Protein AF-A0A2R5L373-F1 (afdb_monomer)

Secondary structure (DSSP, 8-state):
-EEEE--SS-S-B--TT-EEEEEEEEEETTS-EEEESGGGT--EEEETTTTSS-HHHHHHTTTPBTT-EEEEEE-GGGTTGGG-BTTTB-TT--EEEEEEEEE---TTTT-----------------TTSTTSTT--S-S-SSS-------------------------------

Sequence (175 aa):
VDVLKRSPNCTKSSSTGDTLSVHYTGSLTNGTIFDSSLPRGQTFKFRLGVGEVIPGWDQGLLGMCGGERRRLVVPPGLAYGDQGAGGVIPPGATLVFDVELVEIPSANQQRAPQQLPLQQIETQQSQPQQLQQLFQPQSQQIQQQQPQQQFQRQPQQQFQQLQLHPQQQQPQQQF

Organism: NCBI:txid1518452

InterPro domains:
  IPR001179 FKBP-type peptidyl-prolyl cis-trans isomerase domain [PF00254] (11-102)
  IPR001179 FKBP-type peptidyl-prolyl cis-trans isomerase domain [PS50059] (17-105)
  IPR044609 Peptidyl-prolyl cis-trans isomerase FKBP2/11 [PTHR45779] (2-107)
  IPR046357 Peptidyl-prolyl cis-trans isomerase domain superfamily [G3DSA:3.10.50.40] (2-130)

Mean predicted aligned error: 16.98 Å

Foldseek 3Di:
DFWPDADPDFPDFDDAFFKFWKWKWKDFPVRHTPDTCVVVVGTDIDGALPPPAFQQCNPVRGGGGAFIKDKTFAWQVRHVAQPADDVRGHGRTTMIMIMHTHDGDDPVRVDDDDDDDPPDDDDPDDPVPPVVVVPDDPPPPPDDDDDDDDDDDDDDDDDDDDDDDDDDDDDDDDD

Nearest PDB structures (foldseek):
  2pbc-assembly4_D  TM=9.937E-01  e=2.479E-12  Homo sapiens
  4ggq-assembly1_C  TM=9.831E-01  e=2.923E-12  Saccharomyces cerevisiae S288C
  6vsi-assembly1_A-2  TM=9.649E-01  e=8.308E-12  Candidozyma auris
  7u0s-assembly1_A  TM=9.631E-01  e=2.002E-11  Aspergillus fumigatus Af293
  7u0t-assembly1_B  TM=9.490E-01  e=3.108E-11  Homo sapiens

Structure (mmCIF, N/CA/C/O backbone):
data_AF-A0A2R5L373-F1
#
_entry.id   AF-A0A2R5L373-F1
#
loop_
_atom_site.group_PDB
_atom_site.id
_atom_site.type_symbol
_atom_site.label_atom_id
_atom_site.label_alt_id
_atom_site.label_comp_id
_atom_site.label_asym_id
_atom_site.label_entity_id
_atom_site.label_seq_id
_atom_site.pdbx_PDB_ins_code
_atom_site.Cartn_x
_atom_site.Cartn_y
_atom_site.Cartn_z
_atom_site.occupancy
_atom_site.B_iso_or_equiv
_atom_site.auth_seq_id
_atom_site.auth_comp_id
_atom_site.auth_asym_id
_atom_site.auth_atom_id
_atom_site.pdbx_PDB_model_num
ATOM 1 N N . VAL A 1 1 ? -11.780 -1.787 -6.776 1.00 88.31 1 VAL A N 1
ATOM 2 C CA . VAL A 1 1 ? -10.396 -1.306 -6.982 1.00 88.31 1 V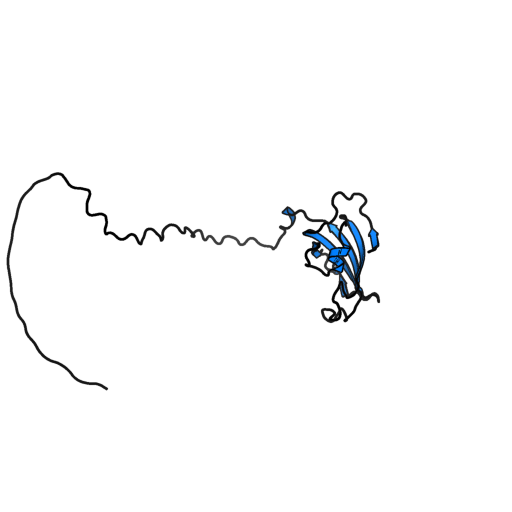AL A CA 1
ATOM 3 C C . VAL A 1 1 ? -10.472 -0.231 -8.029 1.00 88.31 1 VAL A C 1
ATOM 5 O O . VAL A 1 1 ? -10.917 -0.533 -9.130 1.00 88.31 1 VAL A O 1
ATOM 8 N N . ASP A 1 2 ? -10.060 0.982 -7.687 1.00 93.56 2 ASP A N 1
ATOM 9 C CA . ASP A 1 2 ? -10.187 2.126 -8.586 1.00 93.56 2 ASP A CA 1
ATOM 10 C C . ASP A 1 2 ? -8.803 2.539 -9.078 1.00 93.56 2 ASP A C 1
ATOM 12 O O . ASP A 1 2 ? -7.866 2.670 -8.289 1.00 93.56 2 ASP A O 1
ATOM 16 N N . VAL A 1 3 ? -8.650 2.738 -10.386 1.00 94.38 3 VAL A N 1
ATOM 17 C CA . VAL A 1 3 ? -7.391 3.210 -10.978 1.00 94.38 3 VAL A CA 1
ATOM 18 C C . VAL A 1 3 ? -7.416 4.734 -11.016 1.00 94.38 3 VAL A C 1
ATOM 20 O O . VAL A 1 3 ? -8.186 5.320 -11.771 1.00 94.38 3 VAL A O 1
ATOM 23 N N . LEU A 1 4 ? -6.572 5.372 -10.204 1.00 92.81 4 LEU A N 1
ATOM 24 C CA . LEU A 1 4 ? -6.501 6.831 -10.070 1.00 92.81 4 LEU A CA 1
ATOM 25 C C . LEU A 1 4 ? -5.585 7.471 -11.120 1.00 92.81 4 LEU A C 1
ATOM 27 O O . LEU A 1 4 ? -5.836 8.582 -11.575 1.00 92.81 4 LEU A O 1
ATOM 31 N N . LYS A 1 5 ? -4.509 6.778 -11.498 1.00 94.56 5 LYS A N 1
ATOM 32 C CA . LYS A 1 5 ? -3.551 7.223 -12.517 1.00 94.56 5 LYS A CA 1
ATOM 33 C C . LYS A 1 5 ? -3.050 6.004 -13.263 1.00 94.56 5 LYS A C 1
ATOM 35 O O . LYS A 1 5 ? -2.538 5.094 -12.625 1.00 94.56 5 LYS A O 1
ATOM 40 N N . ARG A 1 6 ? -3.166 6.000 -14.591 1.00 92.12 6 ARG A N 1
ATOM 41 C CA . ARG A 1 6 ? -2.590 4.960 -15.456 1.00 92.12 6 ARG A CA 1
ATOM 42 C C . ARG A 1 6 ? -1.180 5.341 -15.892 1.00 92.12 6 ARG A C 1
ATOM 44 O O . ARG A 1 6 ? -0.878 6.523 -16.044 1.00 92.12 6 ARG A O 1
ATOM 51 N N . SER A 1 7 ? -0.348 4.335 -16.143 1.00 89.25 7 SER A N 1
ATOM 52 C CA . SER A 1 7 ? 0.926 4.524 -16.834 1.00 89.25 7 SER A CA 1
ATOM 53 C C . SER A 1 7 ? 0.696 4.438 -18.348 1.00 89.25 7 SER A C 1
ATOM 55 O O . SER A 1 7 ? 0.164 3.423 -18.803 1.00 89.25 7 SER A O 1
ATOM 57 N N . PRO A 1 8 ? 1.039 5.471 -19.140 1.00 84.12 8 PRO A N 1
ATOM 58 C CA . PRO A 1 8 ? 0.786 5.471 -20.582 1.00 84.12 8 PRO A CA 1
ATOM 59 C C . PRO A 1 8 ? 1.636 4.436 -21.335 1.00 84.12 8 PRO A C 1
ATOM 61 O O . PRO A 1 8 ? 1.215 3.952 -22.378 1.00 84.12 8 PRO A O 1
ATOM 64 N N . ASN A 1 9 ? 2.801 4.066 -20.792 1.00 85.44 9 ASN A N 1
ATOM 65 C CA . ASN A 1 9 ? 3.748 3.139 -21.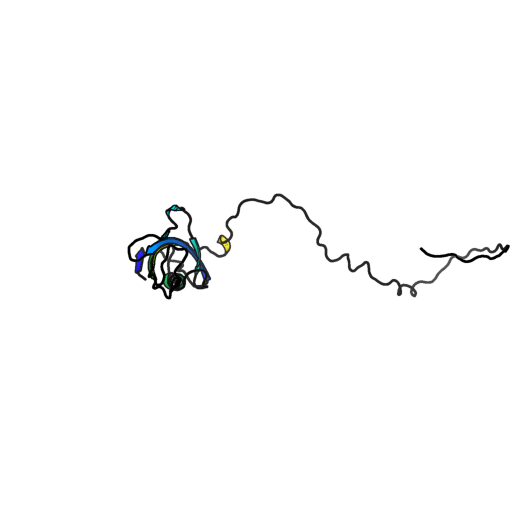412 1.00 85.44 9 ASN A CA 1
ATOM 66 C C . ASN A 1 9 ? 3.985 1.936 -20.495 1.00 85.44 9 ASN A C 1
ATOM 68 O O . ASN A 1 9 ? 5.006 1.842 -19.814 1.00 85.44 9 ASN A O 1
ATOM 72 N N . CYS A 1 10 ? 3.019 1.021 -20.457 1.00 89.50 10 CYS A N 1
ATOM 73 C CA . CYS A 1 10 ? 3.136 -0.198 -19.670 1.00 89.50 10 CYS A CA 1
ATOM 74 C C . CYS A 1 10 ? 3.791 -1.321 -20.477 1.00 89.50 10 CYS A C 1
ATOM 76 O O . CYS A 1 10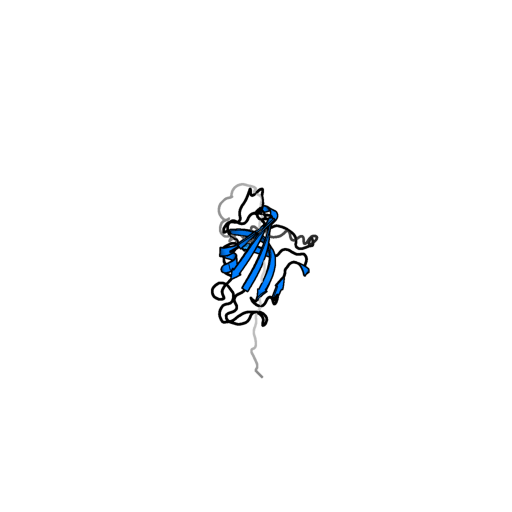 ? 3.155 -1.931 -21.332 1.00 89.50 10 CYS A O 1
ATOM 78 N N . THR A 1 11 ? 5.061 -1.601 -20.196 1.00 86.62 11 THR A N 1
ATOM 79 C CA . THR A 1 11 ? 5.804 -2.717 -20.808 1.00 86.62 11 THR A CA 1
ATOM 80 C C . THR A 1 11 ? 5.828 -3.965 -19.928 1.00 86.62 11 THR A C 1
ATOM 82 O O . THR A 1 11 ? 5.910 -5.077 -20.442 1.00 86.62 11 THR A O 1
ATOM 85 N N . LYS A 1 12 ? 5.724 -3.792 -18.606 1.00 92.12 12 LYS A N 1
ATOM 86 C CA . LYS A 1 12 ? 5.582 -4.865 -17.619 1.00 92.12 12 LYS A CA 1
ATOM 87 C C . LYS A 1 12 ? 4.469 -4.503 -16.641 1.00 92.12 12 LYS A C 1
ATOM 89 O O . LYS A 1 12 ? 4.470 -3.407 -16.079 1.00 92.12 12 LYS A O 1
ATOM 94 N N . SER A 1 13 ? 3.562 -5.446 -16.419 1.00 95.56 13 SER A N 1
ATOM 95 C CA . SER A 1 13 ? 2.545 -5.379 -15.373 1.00 95.56 13 SER A CA 1
ATOM 96 C C . SER A 1 13 ? 2.894 -6.324 -14.225 1.00 95.56 13 SER A C 1
ATOM 98 O O . SER A 1 13 ? 3.499 -7.370 -14.455 1.00 95.56 13 SER A O 1
ATOM 100 N N . SER A 1 14 ? 2.489 -5.980 -13.006 1.00 97.00 14 SER A N 1
ATOM 101 C CA . SER A 1 14 ? 2.696 -6.813 -11.823 1.00 97.00 14 SER A CA 1
ATOM 102 C C . SER A 1 14 ? 1.968 -8.151 -11.934 1.00 97.00 14 SER A C 1
ATOM 104 O O . SER A 1 14 ? 0.812 -8.230 -12.359 1.00 97.00 14 SER A O 1
ATOM 106 N N . SER A 1 15 ? 2.652 -9.206 -11.513 1.00 97.38 15 SER A N 1
ATOM 107 C CA . SER A 1 15 ? 2.161 -10.579 -11.500 1.00 97.38 15 SER A CA 1
ATOM 108 C C . SER A 1 15 ? 2.531 -11.275 -10.189 1.00 97.38 15 SER A C 1
ATOM 110 O O . SER A 1 15 ? 3.392 -10.807 -9.443 1.00 97.38 15 SER A O 1
ATOM 112 N N . THR A 1 16 ? 1.855 -12.379 -9.869 1.00 96.75 16 THR A N 1
ATOM 113 C CA . THR A 1 16 ? 2.159 -13.170 -8.669 1.00 96.75 16 THR A CA 1
ATOM 114 C C . THR A 1 16 ? 3.635 -13.572 -8.640 1.00 96.75 16 THR A C 1
ATOM 116 O O . THR A 1 16 ? 4.171 -14.076 -9.624 1.00 96.75 16 THR A O 1
ATOM 119 N N . GLY A 1 17 ? 4.287 -13.359 -7.499 1.00 95.44 17 GLY A N 1
ATOM 120 C CA . GLY A 1 17 ? 5.711 -13.613 -7.286 1.00 95.44 17 GLY A CA 1
ATOM 121 C C . GLY A 1 17 ? 6.622 -12.423 -7.599 1.00 95.44 17 GLY A C 1
ATOM 122 O O . GLY A 1 17 ? 7.762 -12.413 -7.130 1.00 95.44 17 GLY A O 1
ATOM 123 N N . ASP A 1 18 ? 6.144 -11.398 -8.317 1.00 96.00 18 ASP A N 1
ATOM 124 C CA . ASP A 1 18 ? 6.915 -10.168 -8.506 1.00 96.00 18 ASP A CA 1
ATOM 125 C C . ASP A 1 18 ? 7.142 -9.463 -7.163 1.00 96.00 18 ASP A C 1
ATOM 127 O O . ASP A 1 18 ? 6.258 -9.389 -6.307 1.00 96.00 18 ASP A O 1
ATOM 131 N N . THR A 1 19 ? 8.324 -8.872 -6.996 1.00 96.31 19 THR A N 1
ATOM 132 C CA . THR A 1 19 ? 8.534 -7.866 -5.953 1.00 96.31 19 THR A CA 1
ATOM 133 C C . THR A 1 19 ? 7.998 -6.534 -6.445 1.00 96.31 19 THR A C 1
ATOM 135 O O . THR A 1 19 ? 8.373 -6.085 -7.526 1.00 96.31 19 THR A O 1
ATOM 138 N N . LEU A 1 20 ? 7.161 -5.880 -5.647 1.00 96.94 20 LEU A N 1
ATOM 139 C CA . LEU A 1 20 ? 6.704 -4.521 -5.912 1.00 96.94 20 LEU A CA 1
ATOM 140 C C . LEU A 1 20 ? 7.416 -3.542 -4.990 1.00 96.94 20 LEU A C 1
ATOM 142 O O . LEU A 1 20 ? 7.637 -3.846 -3.823 1.00 96.94 20 LEU A O 1
ATOM 146 N N . SER A 1 21 ? 7.754 -2.367 -5.516 1.00 97.06 21 SER A N 1
ATOM 147 C CA . SER A 1 21 ? 8.219 -1.213 -4.745 1.00 97.06 21 SER A CA 1
ATOM 148 C C . SER A 1 21 ? 7.144 -0.135 -4.829 1.00 97.06 21 SER A C 1
ATOM 150 O O . SER A 1 21 ? 6.872 0.371 -5.920 1.00 97.06 21 SER A O 1
ATOM 152 N N . VAL A 1 22 ? 6.492 0.188 -3.711 1.00 98.06 22 VAL A N 1
ATOM 153 C CA . VAL A 1 22 ? 5.318 1.075 -3.703 1.00 98.06 22 VAL A CA 1
ATOM 154 C C . VAL A 1 22 ? 5.458 2.225 -2.714 1.00 98.06 22 VAL A C 1
ATOM 156 O O . VAL A 1 22 ? 6.057 2.082 -1.645 1.00 98.06 22 VAL A O 1
ATOM 159 N N . HIS A 1 23 ? 4.828 3.346 -3.043 1.00 98.38 23 HIS A N 1
ATOM 160 C CA . HIS A 1 23 ? 4.375 4.305 -2.045 1.00 98.38 23 HIS A CA 1
ATOM 161 C C . HIS A 1 23 ? 2.907 4.053 -1.722 1.00 98.38 23 HIS A C 1
ATOM 163 O O . HIS A 1 23 ? 2.119 3.683 -2.588 1.00 98.38 23 HIS A O 1
ATOM 169 N N . TYR A 1 24 ? 2.530 4.262 -0.469 1.00 98.31 24 TYR A N 1
ATOM 170 C CA . TYR A 1 24 ? 1.150 4.162 -0.024 1.00 98.31 24 TYR A CA 1
ATOM 171 C C . TYR A 1 24 ? 0.816 5.126 1.113 1.00 98.31 24 TYR A C 1
ATOM 173 O O . TYR A 1 24 ? 1.701 5.572 1.854 1.00 98.31 24 TYR A O 1
ATOM 181 N N . THR A 1 25 ? -0.487 5.351 1.266 1.00 98.50 25 THR A N 1
ATOM 182 C CA . THR A 1 25 ? -1.135 5.895 2.460 1.00 98.50 25 THR A CA 1
ATOM 183 C C . THR A 1 25 ? -2.347 5.027 2.784 1.00 98.50 25 THR A C 1
ATOM 185 O O . THR A 1 25 ? -3.178 4.785 1.909 1.00 98.50 25 THR A O 1
ATOM 188 N N . GLY A 1 26 ? -2.429 4.549 4.025 1.00 98.19 26 GLY A N 1
ATOM 189 C CA . GLY A 1 26 ? -3.550 3.787 4.562 1.00 98.19 26 GLY A CA 1
ATOM 190 C C . GLY A 1 26 ? -4.366 4.619 5.547 1.00 98.19 26 GLY A C 1
ATOM 191 O O . GLY A 1 26 ? -3.814 5.238 6.462 1.00 98.19 26 GLY A O 1
ATOM 192 N N . SER A 1 27 ? -5.682 4.630 5.369 1.00 98.38 27 SER A N 1
ATOM 193 C CA . SER A 1 27 ? -6.625 5.317 6.245 1.00 98.38 27 SER A CA 1
ATOM 194 C C . SER A 1 27 ? -7.862 4.477 6.554 1.00 98.38 27 SER A C 1
ATOM 196 O O . SER A 1 27 ? -8.217 3.538 5.841 1.00 98.38 27 SER A O 1
ATOM 198 N N . LEU A 1 28 ? -8.526 4.815 7.654 1.00 98.12 28 LEU A N 1
ATOM 199 C CA . LEU A 1 28 ? -9.872 4.346 7.959 1.00 98.12 28 LEU A CA 1
ATOM 200 C C . LEU A 1 28 ? -10.891 5.065 7.058 1.00 98.12 28 LEU A C 1
ATOM 202 O O . LEU A 1 28 ? -10.610 6.122 6.487 1.00 98.12 28 LEU A O 1
ATOM 206 N N 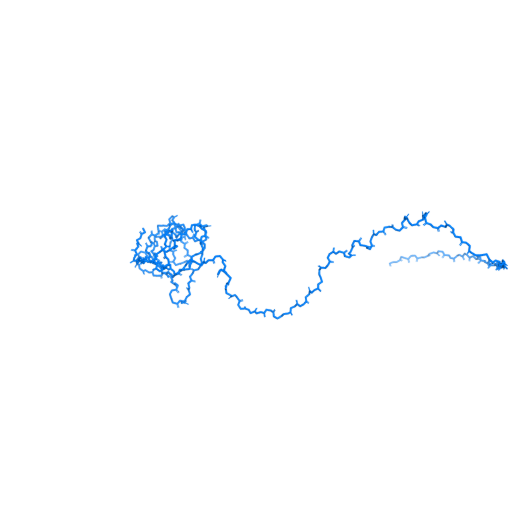. THR A 1 29 ? -12.107 4.527 6.954 1.00 97.19 29 THR A N 1
ATOM 207 C CA . THR A 1 29 ? -13.188 5.120 6.139 1.00 97.19 29 THR A CA 1
ATOM 208 C C . THR A 1 29 ? -13.601 6.526 6.581 1.00 97.19 29 THR A C 1
ATOM 210 O O . THR A 1 29 ? -14.138 7.282 5.777 1.00 97.19 29 THR A O 1
ATOM 213 N N . ASN A 1 30 ? -13.317 6.905 7.830 1.00 95.44 30 ASN A N 1
ATOM 214 C CA . ASN A 1 30 ? -13.520 8.260 8.351 1.00 95.44 30 ASN A CA 1
ATOM 215 C C . ASN A 1 30 ? -12.399 9.251 7.957 1.00 95.44 30 ASN A C 1
ATOM 217 O O . ASN A 1 30 ? -12.439 10.408 8.367 1.00 95.44 30 ASN A O 1
ATOM 221 N N . GLY A 1 31 ? -11.389 8.807 7.202 1.00 96.06 31 GLY A N 1
ATOM 222 C CA . GLY A 1 31 ? -10.252 9.618 6.765 1.00 96.06 31 GLY A CA 1
ATOM 223 C C . GLY A 1 31 ? -9.055 9.632 7.720 1.00 96.06 31 GLY A C 1
ATOM 224 O O . GLY A 1 31 ? -8.014 10.174 7.354 1.00 96.06 31 GLY A O 1
ATOM 225 N N . THR A 1 32 ? -9.143 9.023 8.908 1.00 97.38 32 THR A N 1
ATOM 226 C CA . THR A 1 32 ? -8.003 8.920 9.831 1.00 97.38 32 THR A CA 1
ATOM 227 C C . THR A 1 32 ? -6.901 8.067 9.206 1.00 97.38 32 THR A C 1
ATOM 229 O O . THR A 1 32 ? -7.083 6.870 8.990 1.00 97.38 32 THR A O 1
ATOM 232 N N . ILE A 1 33 ? -5.753 8.679 8.913 1.00 97.94 33 ILE A N 1
ATOM 233 C CA . ILE A 1 33 ? -4.564 7.980 8.415 1.00 97.94 33 ILE A CA 1
ATOM 234 C C . ILE A 1 33 ? -3.940 7.197 9.570 1.00 97.94 33 ILE A C 1
ATOM 236 O O . ILE A 1 33 ? -3.665 7.774 10.620 1.00 97.94 33 ILE A O 1
ATOM 240 N N . PHE A 1 34 ? -3.699 5.903 9.364 1.00 97.19 34 PHE A N 1
ATOM 241 C CA . PHE A 1 34 ? -2.994 5.059 10.333 1.00 97.19 34 PHE A CA 1
ATOM 242 C C . PHE A 1 34 ? -1.540 4.792 9.925 1.00 97.19 34 PHE A C 1
ATOM 244 O O . PHE A 1 34 ? -0.704 4.577 10.796 1.00 97.19 34 PHE A O 1
ATOM 251 N N . ASP A 1 35 ? -1.218 4.827 8.627 1.00 96.44 35 ASP A N 1
ATOM 252 C CA . ASP A 1 35 ? 0.162 4.705 8.147 1.00 96.44 35 ASP A CA 1
ATOM 253 C C . ASP A 1 35 ? 0.352 5.354 6.766 1.00 96.44 35 ASP A C 1
ATOM 255 O O . ASP A 1 35 ? -0.566 5.424 5.945 1.00 96.44 35 ASP A O 1
ATOM 259 N N . SER A 1 36 ? 1.565 5.829 6.492 1.00 97.56 36 SER A N 1
ATOM 260 C CA . SER A 1 36 ? 1.974 6.325 5.181 1.00 97.56 36 SER A CA 1
ATOM 261 C C . SER A 1 36 ? 3.478 6.185 4.982 1.00 97.56 36 SER A C 1
ATOM 263 O O . SER A 1 36 ? 4.284 6.522 5.848 1.00 97.56 36 SER A O 1
ATOM 265 N N . SER A 1 37 ? 3.866 5.747 3.789 1.00 96.75 37 SER A N 1
ATOM 266 C CA . SER A 1 37 ? 5.270 5.691 3.364 1.00 96.75 37 SER A CA 1
ATOM 267 C C . SER A 1 37 ? 5.860 7.063 3.002 1.00 96.75 37 SER A C 1
ATOM 269 O O . SER A 1 37 ? 7.077 7.234 3.046 1.00 96.75 37 SER A O 1
ATOM 271 N N . LEU A 1 38 ? 5.018 8.044 2.650 1.00 95.62 38 LEU A N 1
ATOM 272 C CA . LEU A 1 38 ? 5.464 9.328 2.095 1.00 95.62 38 LEU A CA 1
ATOM 273 C C . LEU A 1 38 ? 6.293 10.159 3.088 1.00 95.62 38 LEU A C 1
ATOM 275 O O . LEU A 1 38 ? 7.362 10.620 2.690 1.00 95.62 38 LEU A O 1
ATOM 279 N N . PRO A 1 39 ? 5.905 10.305 4.376 1.00 95.19 39 PRO A N 1
ATOM 280 C CA . PRO A 1 39 ? 6.708 11.056 5.345 1.00 95.19 39 PRO A CA 1
ATOM 281 C C . PRO A 1 39 ? 8.097 10.453 5.582 1.00 95.19 39 PRO A C 1
ATOM 283 O O . PRO A 1 39 ? 9.025 11.168 5.943 1.00 95.19 39 PRO A O 1
ATOM 286 N N . ARG A 1 40 ? 8.247 9.136 5.376 1.00 94.50 40 ARG A N 1
ATOM 287 C CA . ARG A 1 40 ? 9.525 8.424 5.526 1.00 94.50 40 ARG A CA 1
ATOM 288 C C . ARG A 1 40 ? 10.423 8.554 4.294 1.00 94.50 40 ARG A C 1
ATOM 290 O O . ARG A 1 40 ? 11.603 8.232 4.383 1.00 94.50 40 ARG A O 1
ATOM 297 N N . GLY A 1 41 ? 9.873 8.964 3.148 1.00 93.31 41 GLY A N 1
ATOM 298 C CA . GLY A 1 41 ? 10.601 9.068 1.880 1.00 93.31 41 GLY A CA 1
ATOM 299 C C . GLY A 1 41 ? 11.137 7.733 1.347 1.00 93.31 41 GLY A C 1
ATOM 300 O O . GLY A 1 41 ? 12.009 7.728 0.486 1.00 93.31 41 GLY A O 1
ATOM 301 N N . GLN A 1 42 ? 10.648 6.602 1.864 1.00 94.44 42 GLN A N 1
ATOM 302 C CA . GLN A 1 42 ? 11.121 5.261 1.517 1.00 94.44 42 GLN A CA 1
ATOM 303 C C . GLN A 1 42 ? 9.958 4.422 0.997 1.00 94.44 42 GLN A C 1
ATOM 305 O O . GLN A 1 42 ? 8.873 4.422 1.585 1.00 94.44 42 GLN A O 1
ATOM 310 N N . THR A 1 43 ? 10.183 3.708 -0.105 1.00 96.06 43 THR A N 1
ATOM 311 C CA . THR A 1 43 ? 9.190 2.779 -0.645 1.00 96.06 43 THR A CA 1
ATOM 312 C C . THR A 1 43 ? 9.093 1.528 0.215 1.00 96.06 43 THR A C 1
ATOM 314 O O . THR A 1 43 ? 10.056 1.092 0.848 1.00 96.06 43 THR A O 1
ATOM 317 N N . PHE A 1 44 ? 7.910 0.927 0.218 1.00 97.00 44 PHE A N 1
ATOM 318 C CA . PHE A 1 44 ? 7.687 -0.374 0.825 1.00 97.00 44 PHE A CA 1
ATOM 319 C C . PHE A 1 44 ? 7.814 -1.463 -0.236 1.00 97.00 44 PHE A C 1
ATOM 321 O O . PHE A 1 44 ? 7.231 -1.350 -1.317 1.00 97.00 44 PHE A O 1
ATOM 328 N N . LYS A 1 45 ? 8.603 -2.497 0.070 1.00 96.31 45 LYS A N 1
ATOM 329 C CA . LYS A 1 45 ? 8.875 -3.616 -0.832 1.00 96.31 45 LYS A CA 1
ATOM 330 C C . LYS A 1 45 ? 8.294 -4.906 -0.275 1.00 96.31 45 LYS A C 1
ATOM 332 O O . LYS A 1 45 ? 8.542 -5.228 0.882 1.00 96.31 45 LYS A O 1
ATOM 337 N N . PHE A 1 46 ? 7.569 -5.640 -1.108 1.00 96.25 46 PHE A N 1
ATOM 338 C CA . PHE A 1 46 ? 6.978 -6.935 -0.763 1.00 96.25 46 PHE A CA 1
ATOM 339 C C . PHE A 1 46 ? 6.794 -7.787 -2.025 1.00 96.25 46 PHE A C 1
ATOM 341 O O . PHE A 1 46 ? 6.793 -7.258 -3.142 1.00 96.25 46 PHE A O 1
ATOM 348 N N . ARG A 1 47 ? 6.652 -9.105 -1.865 1.00 96.81 47 ARG A N 1
ATOM 349 C CA . ARG A 1 47 ? 6.300 -10.034 -2.945 1.00 96.81 47 ARG A CA 1
ATOM 350 C C . ARG A 1 47 ? 4.785 -10.141 -3.085 1.00 96.81 47 ARG A C 1
ATOM 352 O O . ARG A 1 47 ? 4.087 -10.435 -2.119 1.00 96.81 47 ARG A O 1
ATOM 359 N N . LEU A 1 48 ? 4.289 -9.935 -4.300 1.00 98.00 48 LEU A N 1
ATOM 360 C CA . LEU A 1 48 ? 2.862 -9.937 -4.601 1.00 98.00 48 LEU A CA 1
ATOM 361 C C . LEU A 1 48 ? 2.294 -11.357 -4.690 1.00 98.00 48 LEU A C 1
ATOM 363 O O . LEU A 1 48 ? 2.845 -12.210 -5.384 1.00 98.00 48 LEU A O 1
ATOM 367 N N . GLY A 1 49 ? 1.136 -11.584 -4.075 1.00 96.75 49 GLY A N 1
ATOM 368 C CA . GLY A 1 49 ? 0.325 -12.788 -4.279 1.00 96.75 49 GLY A CA 1
ATOM 369 C C . GLY A 1 49 ? 0.857 -14.034 -3.574 1.00 96.75 49 GLY A C 1
ATOM 370 O O . GLY A 1 49 ? 0.506 -15.145 -3.964 1.00 96.75 49 GLY A O 1
ATOM 371 N N . VAL A 1 50 ? 1.731 -13.860 -2.580 1.00 96.94 50 VAL A N 1
ATOM 372 C CA . VAL A 1 50 ? 2.340 -14.956 -1.807 1.00 96.94 50 VAL A CA 1
ATOM 373 C C . VAL A 1 50 ? 2.054 -14.853 -0.305 1.00 96.94 50 VAL A C 1
ATOM 375 O O . VAL A 1 50 ? 2.666 -15.575 0.478 1.00 96.94 50 VAL A O 1
ATOM 378 N N . GLY A 1 51 ? 1.145 -13.962 0.110 1.00 95.88 51 GLY A N 1
ATOM 379 C CA . GLY A 1 51 ? 0.740 -13.805 1.507 1.00 95.88 51 GLY A CA 1
ATOM 380 C C . GLY A 1 51 ? 1.720 -13.021 2.384 1.00 95.88 51 GLY A C 1
ATOM 381 O O . GLY A 1 51 ? 1.677 -13.158 3.602 1.00 95.88 51 GLY A O 1
ATOM 382 N N . GLU A 1 52 ? 2.611 -12.208 1.801 1.00 96.50 52 GLU A N 1
ATOM 383 C CA . GLU A 1 52 ? 3.476 -11.298 2.579 1.00 96.50 52 GLU A CA 1
ATOM 384 C C . GLU A 1 52 ? 2.733 -10.061 3.100 1.00 96.50 52 GLU A C 1
ATOM 386 O O . GLU A 1 52 ? 3.182 -9.411 4.043 1.00 96.50 52 GLU A O 1
ATOM 391 N N . VAL A 1 53 ? 1.601 -9.729 2.482 1.00 97.25 53 VAL A N 1
ATOM 392 C CA . VAL A 1 53 ? 0.741 -8.598 2.835 1.00 97.25 53 VAL A CA 1
ATOM 393 C C . VAL A 1 53 ? -0.705 -9.065 2.980 1.00 97.25 53 VAL A C 1
ATOM 395 O O . VAL A 1 53 ? -1.034 -10.222 2.718 1.00 97.25 53 VAL A O 1
ATOM 398 N N . ILE A 1 54 ? -1.591 -8.162 3.407 1.00 97.94 54 ILE A N 1
ATOM 399 C CA . ILE A 1 54 ? -3.014 -8.480 3.549 1.00 97.94 54 ILE A CA 1
ATOM 400 C C . ILE A 1 54 ? -3.622 -8.955 2.211 1.00 97.94 54 ILE A C 1
ATOM 402 O O . ILE A 1 54 ? -3.260 -8.423 1.154 1.00 97.94 54 ILE A O 1
ATOM 406 N N . PRO A 1 55 ? -4.594 -9.888 2.227 1.00 98.19 55 PRO A N 1
ATOM 407 C CA . PRO A 1 55 ? -5.185 -10.444 1.007 1.00 98.19 55 PRO A CA 1
ATOM 408 C C . PRO A 1 55 ? -5.721 -9.393 0.025 1.00 98.19 55 PRO A C 1
ATOM 410 O O . PRO A 1 55 ? -5.627 -9.565 -1.189 1.00 98.19 55 PRO A O 1
ATOM 413 N N . GLY A 1 56 ? -6.253 -8.275 0.533 1.00 98.06 56 GLY A N 1
ATOM 414 C CA . GLY A 1 56 ? -6.745 -7.182 -0.305 1.00 98.06 56 GLY A CA 1
ATOM 415 C C . GLY A 1 56 ? -5.661 -6.517 -1.158 1.00 98.06 56 GLY A C 1
ATOM 416 O O . GLY A 1 56 ? -5.951 -6.075 -2.269 1.00 98.06 56 GLY A O 1
ATOM 417 N N . TRP A 1 57 ? -4.417 -6.471 -0.676 1.00 98.50 57 TRP A N 1
ATOM 418 C CA . TRP A 1 57 ? -3.277 -5.984 -1.458 1.00 98.50 57 TRP A CA 1
ATOM 419 C C . TRP A 1 57 ? -2.832 -7.018 -2.488 1.00 98.50 57 TRP A C 1
ATOM 421 O O . TRP A 1 57 ? -2.668 -6.671 -3.658 1.00 98.50 57 TRP A O 1
ATOM 431 N N . ASP A 1 58 ? -2.717 -8.283 -2.076 1.00 98.06 58 ASP A N 1
ATOM 432 C CA . ASP A 1 58 ? -2.332 -9.388 -2.959 1.00 98.06 58 ASP A CA 1
ATOM 433 C C . ASP A 1 58 ? -3.256 -9.512 -4.176 1.00 98.06 58 ASP A C 1
ATOM 435 O O . ASP A 1 58 ? -2.796 -9.771 -5.286 1.00 98.06 58 ASP A O 1
ATOM 439 N N . GLN A 1 59 ? -4.554 -9.266 -3.991 1.00 97.75 59 GLN A N 1
ATOM 440 C CA . GLN A 1 59 ? -5.535 -9.285 -5.076 1.00 97.75 59 GLN A CA 1
ATOM 441 C C . GLN A 1 59 ? -5.624 -7.939 -5.812 1.00 97.75 59 GLN A C 1
ATOM 443 O O . GLN A 1 59 ? -5.722 -7.897 -7.038 1.00 97.75 59 GLN A O 1
ATOM 448 N N . GLY A 1 60 ? -5.600 -6.819 -5.083 1.00 97.25 60 GLY A N 1
ATOM 449 C CA . GLY A 1 60 ? -5.885 -5.491 -5.635 1.00 97.25 60 GLY A CA 1
ATOM 450 C C . GLY A 1 60 ? -4.758 -4.873 -6.467 1.00 97.25 60 GLY A C 1
ATOM 451 O O . GLY A 1 60 ? -5.010 -3.976 -7.281 1.00 97.25 60 GLY A O 1
ATOM 452 N N . LEU A 1 61 ? -3.524 -5.348 -6.285 1.00 98.06 61 LEU A N 1
ATOM 453 C CA . LEU A 1 61 ? -2.328 -4.796 -6.930 1.00 98.06 61 LEU A CA 1
ATOM 454 C C . LEU A 1 61 ? -1.833 -5.628 -8.122 1.00 98.06 61 LEU A C 1
ATOM 456 O O . LEU A 1 61 ? -0.802 -5.295 -8.702 1.00 98.06 61 LEU A O 1
ATOM 460 N N . LEU A 1 62 ? -2.565 -6.670 -8.526 1.00 97.50 62 LEU A N 1
ATOM 461 C CA . LEU A 1 62 ? -2.287 -7.435 -9.746 1.00 97.50 62 LEU A CA 1
ATOM 462 C C . LEU A 1 62 ? -2.506 -6.587 -11.005 1.00 97.50 62 LEU A C 1
ATOM 464 O O . LEU A 1 62 ? -3.440 -5.784 -11.085 1.00 97.50 62 LEU A O 1
ATOM 468 N N . GLY A 1 63 ? -1.653 -6.775 -12.010 1.00 96.19 63 GLY A N 1
ATOM 469 C CA . GLY A 1 63 ? -1.766 -6.094 -13.297 1.00 96.19 63 GLY A CA 1
ATOM 470 C C . GLY A 1 63 ? -1.523 -4.582 -13.234 1.00 96.19 63 GLY A C 1
ATOM 471 O O . GLY A 1 63 ? -2.057 -3.856 -14.066 1.00 96.19 63 GLY A O 1
ATOM 472 N N . MET A 1 64 ? -0.799 -4.085 -12.228 1.00 96.44 64 MET A N 1
ATOM 473 C CA . MET A 1 64 ? -0.365 -2.688 -12.144 1.00 96.44 64 MET A CA 1
ATOM 474 C C . MET A 1 64 ? 0.899 -2.451 -12.954 1.00 96.44 64 MET A C 1
ATOM 476 O O . MET A 1 64 ? 1.820 -3.264 -12.946 1.00 96.44 64 MET A O 1
ATOM 480 N N . CYS A 1 65 ? 0.975 -1.290 -13.584 1.00 95.75 65 CYS A N 1
ATOM 481 C CA . CYS A 1 65 ? 2.161 -0.835 -14.296 1.00 95.75 65 CYS A CA 1
ATOM 482 C C . CYS A 1 65 ? 3.000 0.114 -13.429 1.00 95.75 65 CYS A C 1
ATOM 484 O O . CYS A 1 65 ? 2.463 0.833 -12.586 1.00 95.75 65 CYS A O 1
ATOM 486 N N . GLY A 1 66 ? 4.316 0.169 -13.655 1.00 95.38 66 GLY A N 1
ATOM 487 C CA . GLY A 1 66 ? 5.169 1.178 -13.013 1.00 95.38 66 GLY A CA 1
ATOM 488 C C . GLY A 1 66 ? 4.651 2.600 -13.277 1.00 95.38 66 GLY A C 1
ATOM 489 O O . GLY A 1 66 ? 4.339 2.952 -14.418 1.00 95.38 66 GLY A O 1
ATOM 490 N N . GLY A 1 67 ? 4.518 3.398 -12.219 1.00 94.19 67 GLY A N 1
ATOM 491 C CA . GLY A 1 67 ? 3.924 4.738 -12.208 1.00 94.19 67 GLY A CA 1
ATOM 492 C C . GLY A 1 67 ? 2.393 4.786 -12.088 1.00 94.19 67 GLY A C 1
ATOM 493 O O . GLY A 1 67 ? 1.822 5.882 -12.087 1.00 94.19 67 GLY A O 1
ATOM 494 N N . GLU A 1 68 ? 1.711 3.637 -12.018 1.00 96.62 68 GLU A N 1
ATOM 495 C CA . GLU A 1 68 ? 0.261 3.558 -11.810 1.00 96.62 68 GLU A CA 1
ATOM 496 C C . GLU A 1 68 ? -0.104 3.818 -10.342 1.00 96.62 68 GLU A C 1
ATOM 498 O O . GLU A 1 68 ? 0.569 3.341 -9.428 1.00 96.62 68 GLU A O 1
ATOM 503 N N . ARG A 1 69 ? -1.217 4.523 -10.108 1.00 97.50 69 ARG A N 1
ATOM 504 C CA . ARG A 1 69 ? -1.795 4.723 -8.773 1.00 97.50 69 ARG A CA 1
ATOM 505 C C . ARG A 1 69 ? -3.197 4.137 -8.702 1.00 97.50 69 ARG A C 1
ATOM 507 O O . ARG A 1 69 ? -4.023 4.403 -9.578 1.00 97.50 69 ARG A O 1
ATOM 514 N N . ARG A 1 70 ? -3.489 3.399 -7.634 1.00 98.12 70 ARG A N 1
ATOM 515 C CA . ARG A 1 70 ? -4.796 2.802 -7.341 1.00 98.12 70 ARG A CA 1
ATOM 516 C C . ARG A 1 70 ? -5.309 3.198 -5.967 1.00 98.12 70 ARG A C 1
ATOM 518 O O . ARG A 1 70 ? -4.529 3.488 -5.065 1.00 98.12 70 ARG A O 1
ATOM 525 N N . ARG A 1 71 ? -6.630 3.146 -5.826 1.00 98.38 71 ARG A N 1
ATOM 526 C CA . ARG A 1 71 ? -7.337 3.149 -4.552 1.00 98.38 71 ARG A CA 1
ATOM 527 C C . ARG A 1 71 ? -7.944 1.775 -4.295 1.00 98.38 71 ARG A C 1
ATOM 529 O O . ARG A 1 71 ? -8.700 1.248 -5.118 1.00 98.38 71 ARG A O 1
ATOM 536 N N . LEU A 1 72 ? -7.621 1.201 -3.144 1.00 98.38 72 LEU A N 1
ATOM 537 C CA . LEU A 1 72 ? -8.185 -0.049 -2.650 1.00 98.38 72 LEU A CA 1
ATOM 538 C C . LEU A 1 72 ? -9.096 0.256 -1.465 1.00 98.38 72 LEU A C 1
ATOM 540 O O . LEU A 1 72 ? -8.654 0.864 -0.497 1.00 98.38 72 LEU A O 1
ATOM 544 N N . VAL A 1 73 ? -10.345 -0.196 -1.528 1.00 98.38 73 VAL A N 1
ATOM 545 C CA . VAL A 1 73 ? -11.232 -0.274 -0.362 1.00 98.38 73 VAL A CA 1
ATOM 546 C C . VAL A 1 73 ? -11.248 -1.734 0.063 1.00 98.38 73 VAL A C 1
ATOM 548 O O . VAL A 1 73 ? -11.725 -2.589 -0.682 1.00 98.38 73 VAL A O 1
ATOM 551 N N . VAL A 1 74 ? -10.651 -2.024 1.214 1.00 98.50 74 VAL A N 1
ATOM 552 C CA . VAL A 1 74 ? -10.383 -3.383 1.679 1.00 98.50 74 VAL A CA 1
ATOM 553 C C . VAL A 1 74 ? -11.286 -3.689 2.876 1.00 98.50 74 VAL A C 1
ATOM 555 O O . VAL A 1 74 ? -11.084 -3.103 3.942 1.00 98.50 74 VAL A O 1
ATOM 558 N N . PRO A 1 75 ? -12.289 -4.574 2.727 1.00 98.25 75 PRO A N 1
ATOM 559 C CA . PRO A 1 75 ? -13.147 -4.974 3.837 1.00 98.25 75 PRO A CA 1
ATOM 560 C C . PRO A 1 75 ? -12.351 -5.767 4.887 1.00 98.25 75 PRO A C 1
ATOM 562 O O . PRO A 1 75 ? -11.308 -6.342 4.556 1.00 98.25 75 PRO A O 1
ATOM 565 N N . PRO A 1 76 ? -12.847 -5.876 6.133 1.00 98.19 76 PRO A N 1
ATOM 566 C CA . PRO A 1 76 ? -12.112 -6.505 7.232 1.00 98.19 76 PRO A CA 1
ATOM 567 C C . PRO A 1 76 ? -11.663 -7.939 6.932 1.00 98.19 76 PRO A C 1
ATOM 569 O O . PRO A 1 76 ? -10.533 -8.297 7.256 1.00 98.19 76 PRO A O 1
ATOM 572 N N . GLY A 1 77 ? -12.486 -8.737 6.242 1.00 98.06 77 GLY A N 1
ATOM 573 C CA . GLY A 1 77 ? -12.148 -10.118 5.863 1.00 98.06 77 GLY A CA 1
ATOM 574 C C . GLY A 1 77 ? -10.968 -10.257 4.889 1.00 98.06 77 GLY A C 1
ATOM 575 O O . GLY A 1 77 ? -10.423 -11.346 4.752 1.00 98.06 77 GLY A O 1
ATOM 576 N N . LEU A 1 78 ? -10.552 -9.169 4.231 1.00 98.00 78 LEU A N 1
ATOM 577 C CA . LEU A 1 78 ? -9.358 -9.108 3.375 1.00 98.00 78 LEU A CA 1
ATOM 578 C C . LEU A 1 78 ? -8.254 -8.213 3.974 1.00 98.00 78 LEU A C 1
ATOM 580 O O . LEU A 1 78 ? -7.271 -7.909 3.293 1.00 98.00 78 LEU A O 1
ATOM 584 N N . ALA A 1 79 ? -8.432 -7.781 5.225 1.00 97.69 79 ALA A N 1
ATOM 585 C CA . ALA A 1 79 ? -7.521 -6.945 5.998 1.00 97.69 79 ALA A CA 1
ATOM 586 C C . ALA A 1 79 ? -7.193 -7.624 7.343 1.00 97.69 79 ALA A C 1
ATOM 588 O O . ALA A 1 79 ? -6.645 -8.722 7.348 1.00 97.69 79 ALA A O 1
ATOM 589 N N . TYR A 1 80 ? -7.513 -6.982 8.473 1.00 97.69 80 TYR A N 1
ATOM 590 C CA . TYR A 1 80 ? -7.157 -7.441 9.825 1.00 97.69 80 TYR A CA 1
ATOM 591 C C . TYR A 1 80 ? -8.325 -8.080 10.603 1.00 97.69 80 TYR A C 1
ATOM 593 O O . TYR A 1 80 ? -8.204 -8.351 11.798 1.00 97.69 80 TYR A O 1
ATOM 601 N N . GLY A 1 81 ? -9.459 -8.329 9.939 1.00 97.31 81 GLY A N 1
ATOM 602 C CA . GLY A 1 81 ? -10.612 -9.023 10.512 1.00 97.31 81 GLY A CA 1
ATOM 603 C C . GLY A 1 81 ? -11.152 -8.395 11.801 1.00 97.31 81 GLY A C 1
ATOM 604 O O . GLY A 1 81 ? -11.049 -7.189 12.032 1.00 97.31 81 GLY A O 1
ATOM 605 N N . ASP A 1 82 ? -11.715 -9.241 12.659 1.00 97.88 82 ASP A N 1
ATOM 606 C CA . ASP A 1 82 ? -12.336 -8.834 13.927 1.00 97.88 82 ASP A CA 1
ATOM 607 C C . ASP A 1 82 ? -11.321 -8.529 15.034 1.00 97.88 82 ASP A C 1
ATOM 609 O O . ASP A 1 82 ? -11.696 -8.089 16.114 1.00 97.88 82 ASP A O 1
ATOM 613 N N . GLN A 1 83 ? -10.031 -8.769 14.798 1.00 97.12 83 GLN A N 1
ATOM 614 C CA . GLN A 1 83 ? -8.991 -8.484 15.789 1.00 97.12 83 GLN A CA 1
ATOM 615 C C . GLN A 1 83 ? -8.437 -7.062 15.649 1.00 97.12 83 GLN A C 1
ATOM 617 O O . GLN A 1 83 ? -7.966 -6.486 16.629 1.00 97.12 83 GLN A O 1
ATOM 622 N N . GLY A 1 84 ? -8.508 -6.475 14.449 1.00 96.56 84 GLY A N 1
ATOM 623 C CA . GLY A 1 84 ? -7.818 -5.219 14.169 1.00 96.56 84 GLY A CA 1
ATOM 624 C C . GLY A 1 84 ? -6.294 -5.378 14.268 1.00 96.56 84 GLY A C 1
ATOM 625 O O . GLY A 1 84 ? -5.766 -6.487 14.175 1.00 96.56 84 GLY A O 1
ATOM 626 N N . ALA A 1 85 ? -5.564 -4.272 14.429 1.00 96.50 85 ALA A N 1
ATOM 627 C CA . ALA A 1 85 ? -4.105 -4.314 14.543 1.00 96.50 85 ALA A CA 1
ATOM 628 C C . ALA A 1 85 ? -3.505 -3.097 15.262 1.00 96.50 85 ALA A C 1
ATOM 630 O O . ALA A 1 85 ? -3.907 -1.952 15.044 1.00 96.50 85 ALA A O 1
ATOM 631 N N . GLY A 1 86 ? -2.485 -3.357 16.091 1.00 92.38 86 GLY A N 1
ATOM 632 C CA . GLY A 1 86 ? -1.562 -2.345 16.624 1.00 92.38 86 GLY A CA 1
ATOM 633 C C . GLY A 1 86 ? -2.191 -1.240 17.478 1.00 92.38 86 GLY A C 1
ATOM 634 O O . GLY A 1 86 ? -1.563 -0.207 17.673 1.00 92.38 86 GLY A O 1
ATOM 635 N N . GLY A 1 87 ? -3.438 -1.408 17.931 1.00 92.88 87 GLY A N 1
ATOM 636 C CA . GLY A 1 87 ? -4.197 -0.374 18.646 1.00 92.88 87 GLY A CA 1
ATOM 637 C C . GLY A 1 87 ? -4.641 0.817 17.784 1.00 92.88 87 GLY A C 1
ATOM 638 O O . GLY A 1 87 ? -5.315 1.706 18.294 1.00 92.88 87 GLY A O 1
ATOM 639 N N . VAL A 1 88 ? -4.296 0.834 16.492 1.00 95.62 88 VAL A N 1
ATOM 640 C CA . VAL A 1 88 ? -4.617 1.921 15.547 1.00 95.62 88 VAL A CA 1
ATOM 641 C C . VAL A 1 88 ? -5.674 1.515 14.522 1.00 95.62 88 VAL A C 1
ATOM 643 O O . VAL A 1 88 ? -6.425 2.360 14.041 1.00 95.62 88 VAL A O 1
ATOM 646 N N . ILE A 1 89 ? -5.768 0.219 14.212 1.00 97.06 89 ILE A N 1
ATOM 647 C CA . ILE A 1 89 ? -6.810 -0.344 13.354 1.00 97.06 89 ILE A CA 1
ATOM 648 C C . ILE A 1 89 ? -7.818 -1.067 14.253 1.00 97.06 89 ILE A C 1
ATOM 650 O O . ILE A 1 89 ? -7.444 -2.059 14.884 1.00 97.06 89 ILE A O 1
ATOM 654 N N . PRO A 1 90 ? -9.078 -0.603 14.331 1.00 97.44 90 PRO A N 1
ATOM 655 C CA . PRO A 1 90 ? -10.081 -1.248 15.162 1.00 97.44 90 PRO A CA 1
ATOM 656 C C . PRO A 1 90 ? -10.559 -2.587 14.563 1.00 97.44 90 PRO A C 1
ATOM 658 O O . PRO A 1 90 ? -10.458 -2.800 13.350 1.00 97.44 90 PRO A O 1
ATOM 661 N N . PRO A 1 91 ? -11.121 -3.480 15.397 1.00 98.19 91 PRO A N 1
ATOM 662 C CA . PRO A 1 91 ? -11.895 -4.642 14.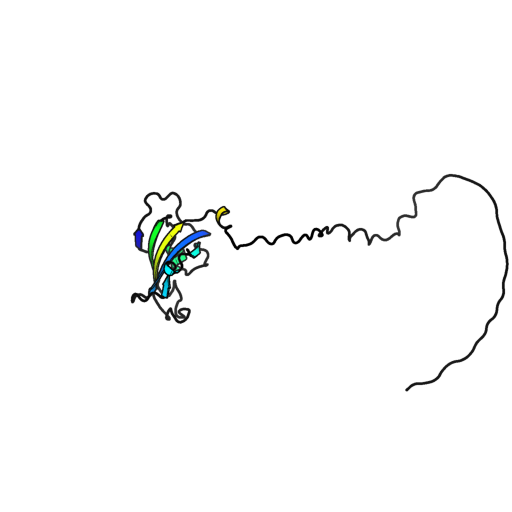963 1.00 98.19 91 PRO A CA 1
ATOM 663 C C . PRO A 1 91 ? -12.911 -4.329 13.860 1.00 98.19 91 PRO A C 1
ATOM 665 O O . PRO A 1 91 ? -13.634 -3.336 13.944 1.00 98.19 91 PRO A O 1
ATOM 668 N N . GLY A 1 92 ? -12.990 -5.177 12.832 1.00 97.75 92 GLY A N 1
ATOM 669 C CA . GLY A 1 92 ? -14.004 -5.063 11.778 1.00 97.75 92 GLY A CA 1
ATOM 670 C C . GLY A 1 92 ? -13.824 -3.855 10.849 1.00 97.75 92 GLY A C 1
ATOM 671 O O . GLY A 1 92 ? -14.713 -3.549 10.052 1.00 97.75 92 GLY A O 1
ATOM 672 N N . ALA A 1 93 ? -12.687 -3.158 10.921 1.00 97.88 93 ALA A N 1
ATOM 673 C CA . ALA A 1 93 ? -12.439 -1.972 10.114 1.00 97.88 93 ALA A CA 1
ATOM 674 C C . ALA A 1 93 ? -12.345 -2.293 8.616 1.00 97.88 93 ALA A C 1
ATOM 676 O O . ALA A 1 93 ? -11.596 -3.170 8.184 1.00 97.88 93 ALA A O 1
ATOM 677 N N . THR A 1 94 ? -13.051 -1.499 7.810 1.00 98.44 94 THR A N 1
ATOM 678 C CA . THR A 1 94 ? -12.755 -1.364 6.380 1.00 98.44 94 THR A CA 1
ATOM 679 C C . THR A 1 94 ? -11.653 -0.327 6.206 1.00 98.44 94 THR A C 1
ATOM 681 O O . THR A 1 94 ? -11.714 0.753 6.798 1.00 98.44 94 THR A O 1
ATOM 684 N N . LEU A 1 95 ? -10.654 -0.648 5.392 1.00 98.44 95 LEU A N 1
ATOM 685 C CA . LEU A 1 95 ? -9.492 0.202 5.157 1.00 98.44 95 LEU A CA 1
ATOM 686 C C . LEU A 1 95 ? -9.527 0.794 3.754 1.00 98.44 95 LEU A C 1
ATOM 688 O O . LEU A 1 95 ? -10.001 0.161 2.812 1.00 98.44 95 LEU A O 1
ATOM 692 N N . VAL A 1 96 ? -8.976 1.991 3.608 1.00 98.62 96 VAL A N 1
ATOM 693 C CA . VAL A 1 96 ? -8.762 2.642 2.320 1.00 98.62 96 VAL A CA 1
ATOM 694 C C . VAL A 1 96 ? -7.265 2.818 2.122 1.00 98.62 96 VAL A C 1
ATOM 696 O O . VAL A 1 96 ? -6.583 3.384 2.971 1.00 98.62 96 VAL A O 1
ATOM 699 N N . PHE A 1 97 ? -6.747 2.331 1.001 1.00 98.69 97 PHE A N 1
ATOM 700 C CA . PHE A 1 97 ? -5.349 2.498 0.627 1.00 98.69 97 PHE A CA 1
ATOM 701 C C . PHE A 1 97 ? -5.240 3.223 -0.702 1.00 98.69 97 PHE A C 1
ATOM 703 O O . PHE A 1 97 ? -5.773 2.754 -1.705 1.00 98.69 97 PHE A O 1
ATOM 710 N N . ASP A 1 98 ? -4.488 4.316 -0.720 1.00 98.31 98 ASP A N 1
ATOM 711 C CA . ASP A 1 98 ? -3.984 4.916 -1.950 1.00 98.31 98 ASP A CA 1
ATOM 712 C C . ASP A 1 98 ? -2.562 4.399 -2.171 1.00 98.31 98 ASP A C 1
ATOM 714 O O . ASP A 1 98 ? -1.679 4.686 -1.364 1.00 98.31 98 ASP A O 1
ATOM 718 N N . VAL A 1 99 ? -2.345 3.638 -3.244 1.00 98.44 99 VAL A N 1
ATOM 719 C CA . VAL A 1 99 ? -1.077 2.957 -3.547 1.00 98.44 99 VAL A CA 1
ATOM 720 C C . VAL A 1 99 ? -0.565 3.406 -4.908 1.00 98.44 99 VAL A C 1
ATOM 722 O O . VAL A 1 99 ? -1.296 3.340 -5.893 1.00 98.44 99 VAL A O 1
ATOM 725 N N . GLU A 1 100 ? 0.688 3.839 -4.980 1.00 98.06 100 GLU A N 1
ATOM 726 C CA . GLU A 1 100 ? 1.415 4.133 -6.214 1.00 98.06 100 GLU A CA 1
ATOM 727 C C . GLU A 1 100 ? 2.534 3.108 -6.402 1.00 98.06 100 GLU A C 1
ATOM 729 O O . GLU A 1 100 ? 3.430 2.983 -5.563 1.00 98.06 100 GLU A O 1
ATOM 734 N N . LEU A 1 101 ? 2.477 2.365 -7.508 1.00 97.44 101 LEU A N 1
ATOM 735 C CA . LEU A 1 101 ? 3.542 1.450 -7.891 1.00 97.44 101 LEU A CA 1
ATOM 736 C C . LEU A 1 1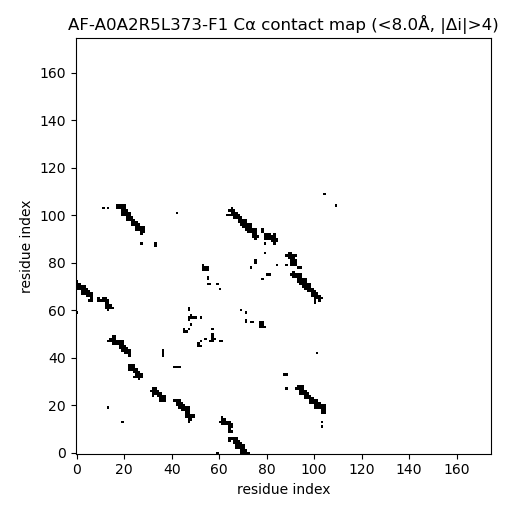01 ? 4.687 2.265 -8.476 1.00 97.44 101 LEU A C 1
ATOM 738 O O . LEU A 1 101 ? 4.542 2.850 -9.544 1.00 97.44 101 LEU A O 1
ATOM 742 N N . VAL A 1 102 ? 5.829 2.289 -7.796 1.00 96.12 102 VAL A N 1
ATOM 743 C CA . VAL A 1 102 ? 7.018 2.992 -8.287 1.00 96.12 102 VAL A CA 1
ATOM 744 C C . VAL A 1 102 ? 7.672 2.162 -9.383 1.00 96.12 102 VAL A C 1
ATOM 746 O O . VAL A 1 102 ? 7.847 2.631 -10.504 1.00 96.12 102 VAL A O 1
ATOM 749 N N . GLU A 1 103 ? 7.969 0.899 -9.084 1.00 93.88 103 GLU A N 1
ATOM 750 C CA . GLU A 1 103 ? 8.630 -0.013 -10.015 1.00 93.88 103 GLU A CA 1
ATOM 751 C C . GLU A 1 103 ? 8.416 -1.483 -9.634 1.00 93.88 103 GLU A C 1
ATOM 753 O O . GLU A 1 103 ? 8.029 -1.810 -8.507 1.00 93.88 103 GLU A O 1
ATOM 758 N N . ILE A 1 104 ? 8.726 -2.370 -10.582 1.00 94.69 104 ILE A N 1
ATOM 759 C CA . ILE A 1 104 ? 8.800 -3.819 -10.384 1.00 94.69 104 ILE A CA 1
ATOM 760 C C . ILE A 1 104 ? 10.271 -4.223 -10.553 1.00 94.69 104 ILE A C 1
ATOM 762 O O . ILE A 1 104 ? 10.701 -4.435 -11.695 1.00 94.69 104 ILE A O 1
ATOM 766 N N . PRO A 1 105 ? 11.066 -4.300 -9.465 1.00 89.38 105 PRO A N 1
ATOM 767 C CA . PRO A 1 105 ? 12.475 -4.645 -9.561 1.00 89.38 105 PRO A CA 1
ATOM 768 C C . PRO A 1 105 ? 12.674 -5.988 -10.259 1.00 89.38 105 PRO A C 1
ATOM 770 O O . PRO A 1 105 ? 11.959 -6.962 -10.014 1.00 89.38 105 PRO A O 1
ATOM 773 N N . SER A 1 106 ? 13.679 -6.053 -11.125 1.00 80.69 106 SER A N 1
ATOM 774 C CA . SER A 1 106 ? 14.102 -7.333 -11.698 1.00 80.69 106 SER A CA 1
ATOM 775 C C . SER A 1 106 ? 14.799 -8.177 -10.625 1.00 80.69 106 SER A C 1
ATOM 777 O O . SER A 1 106 ? 15.431 -7.624 -9.727 1.00 80.69 106 SER A O 1
ATOM 779 N N . ALA A 1 107 ? 14.764 -9.509 -10.730 1.00 66.31 107 ALA A N 1
ATOM 780 C CA . ALA A 1 107 ? 15.375 -10.419 -9.748 1.00 66.31 107 ALA A CA 1
ATOM 781 C C . ALA A 1 107 ? 16.867 -10.123 -9.446 1.00 66.31 107 ALA A C 1
ATOM 783 O O . ALA A 1 107 ? 17.345 -10.363 -8.341 1.00 66.31 107 ALA A O 1
ATOM 784 N N . ASN A 1 108 ? 17.603 -9.518 -10.387 1.00 60.72 108 ASN A N 1
ATOM 785 C CA . ASN A 1 108 ? 18.998 -9.103 -10.178 1.00 60.72 108 ASN A CA 1
ATOM 786 C C . ASN A 1 108 ? 19.164 -7.802 -9.365 1.00 60.72 108 ASN A C 1
ATOM 788 O O . ASN A 1 108 ? 20.235 -7.571 -8.811 1.00 60.72 108 ASN A O 1
ATOM 792 N N . GLN A 1 109 ? 18.126 -6.969 -9.260 1.00 57.19 109 GLN A N 1
ATOM 793 C CA . GLN A 1 109 ? 18.131 -5.689 -8.531 1.00 57.19 109 GLN A CA 1
ATOM 794 C C . GLN A 1 109 ? 17.648 -5.818 -7.079 1.00 57.19 109 GLN A C 1
ATOM 796 O O . GLN A 1 109 ? 17.729 -4.866 -6.309 1.00 57.19 109 GLN A O 1
ATOM 801 N N . GLN A 1 110 ? 17.184 -7.003 -6.674 1.00 53.06 110 GLN A N 1
ATOM 802 C CA . GLN A 1 110 ? 16.812 -7.299 -5.284 1.00 53.06 110 GLN A CA 1
ATOM 803 C C . GLN A 1 110 ? 18.023 -7.270 -4.327 1.00 53.06 110 GLN A C 1
ATOM 805 O O . GLN A 1 110 ? 17.850 -7.259 -3.111 1.00 53.06 110 GLN A O 1
ATOM 810 N N . ARG A 1 111 ? 19.252 -7.212 -4.861 1.00 53.59 111 ARG A N 1
ATOM 811 C CA . ARG A 1 111 ? 20.496 -7.042 -4.101 1.00 53.59 111 ARG A CA 1
ATOM 812 C C . ARG A 1 111 ? 20.837 -5.552 -3.959 1.00 53.59 111 ARG A C 1
ATOM 814 O O . ARG A 1 111 ? 21.627 -5.030 -4.735 1.00 53.59 111 ARG A O 1
ATOM 821 N N . ALA A 1 112 ? 20.264 -4.857 -2.982 1.00 54.66 112 ALA A N 1
ATOM 822 C CA . ALA A 1 112 ? 20.749 -3.534 -2.567 1.00 54.66 112 ALA A CA 1
ATOM 823 C C . ALA A 1 112 ? 20.388 -3.275 -1.087 1.00 54.66 112 ALA A C 1
ATOM 825 O O . ALA A 1 112 ? 19.418 -3.845 -0.595 1.00 54.66 112 ALA A O 1
ATOM 826 N N . PRO A 1 113 ? 21.104 -2.396 -0.367 1.00 50.09 113 PRO A N 1
ATOM 827 C CA . PRO A 1 113 ? 22.378 -2.673 0.288 1.00 50.09 113 PRO A CA 1
ATOM 828 C C . PRO A 1 113 ? 22.259 -2.499 1.815 1.00 50.09 113 PRO A C 1
ATOM 830 O O . PRO A 1 113 ? 21.881 -1.431 2.290 1.00 50.09 113 PRO A O 1
ATOM 833 N N . GLN A 1 114 ? 22.653 -3.502 2.601 1.00 49.34 114 GLN A N 1
ATOM 834 C CA . GLN A 1 114 ? 23.048 -3.260 3.993 1.00 49.34 114 GLN A CA 1
ATOM 835 C C . GLN A 1 114 ? 24.543 -2.881 3.969 1.00 49.34 114 GLN A C 1
ATOM 837 O O . GLN A 1 114 ? 25.373 -3.681 3.548 1.00 49.34 114 GLN A O 1
ATOM 842 N N . GLN A 1 115 ? 24.883 -1.635 4.313 1.00 48.22 115 GLN A N 1
ATOM 843 C CA . GLN A 1 115 ? 26.266 -1.164 4.544 1.00 48.22 115 GLN A CA 1
ATOM 844 C C . GLN A 1 115 ? 26.906 -2.040 5.649 1.00 48.22 115 GLN A C 1
ATOM 846 O O . GLN A 1 115 ? 26.198 -2.407 6.577 1.00 48.22 115 GLN A O 1
ATOM 851 N N . LEU A 1 116 ? 28.172 -2.466 5.685 1.00 43.09 116 LEU A N 1
ATOM 852 C CA . LEU A 1 116 ? 29.473 -2.055 5.139 1.00 43.09 116 LEU A CA 1
ATOM 853 C C . LEU A 1 116 ? 30.310 -3.331 4.861 1.00 43.09 116 LEU A C 1
ATOM 855 O O . LEU A 1 116 ? 29.966 -4.400 5.372 1.00 43.09 116 LEU A O 1
ATOM 859 N N . PRO A 1 117 ? 31.424 -3.256 4.104 1.00 42.50 117 PRO A N 1
ATOM 860 C CA . PRO A 1 117 ? 32.303 -4.400 3.937 1.00 42.50 117 PRO A CA 1
ATOM 861 C C . PRO A 1 117 ? 32.912 -4.745 5.296 1.00 42.50 117 PRO A C 1
ATOM 863 O O . PRO A 1 117 ? 33.647 -3.938 5.866 1.00 42.50 117 PRO A O 1
ATOM 866 N N . LEU A 1 118 ? 32.643 -5.953 5.796 1.00 42.75 118 LEU A N 1
ATOM 867 C CA . LEU A 1 118 ? 33.564 -6.583 6.729 1.00 42.75 118 LEU A CA 1
ATOM 868 C C . LEU A 1 118 ? 34.883 -6.721 5.970 1.00 42.75 118 LEU A C 1
ATOM 870 O O . LEU A 1 118 ? 35.046 -7.604 5.127 1.00 42.75 118 LEU A O 1
ATOM 874 N N . GLN A 1 119 ? 35.798 -5.786 6.211 1.00 52.12 119 GLN A N 1
ATOM 875 C CA . GLN A 1 119 ? 37.201 -6.015 5.937 1.00 52.12 119 GLN A CA 1
ATOM 876 C C . GLN A 1 119 ? 37.558 -7.367 6.565 1.00 52.12 119 GLN A C 1
ATOM 878 O O . GLN A 1 119 ? 37.378 -7.561 7.762 1.00 52.12 119 GLN A O 1
ATOM 883 N N . GLN A 1 120 ? 37.974 -8.298 5.707 1.00 48.97 120 GLN A N 1
ATOM 884 C CA . GLN A 1 120 ? 38.935 -9.360 5.992 1.00 48.97 120 GLN A CA 1
ATOM 885 C C . GLN A 1 120 ? 38.806 -10.021 7.375 1.00 48.97 120 GLN A C 1
ATOM 887 O O . GLN A 1 120 ? 39.483 -9.643 8.325 1.00 48.97 120 GLN A O 1
ATOM 892 N N . ILE A 1 121 ? 38.037 -11.109 7.457 1.00 48.06 121 ILE A N 1
ATOM 893 C CA . ILE A 1 121 ? 38.425 -12.215 8.337 1.00 48.06 121 ILE A CA 1
ATOM 894 C C . ILE A 1 121 ? 38.861 -13.343 7.411 1.00 48.06 121 ILE A C 1
ATOM 896 O O . ILE A 1 121 ? 38.054 -14.133 6.923 1.00 48.06 121 ILE A O 1
ATOM 900 N N . GLU A 1 122 ? 40.155 -13.369 7.112 1.00 51.41 122 GLU A N 1
ATOM 901 C CA . GLU A 1 122 ? 40.813 -14.568 6.616 1.00 51.41 122 GLU A CA 1
ATOM 902 C C . GLU A 1 122 ? 40.567 -15.704 7.613 1.00 51.41 122 GLU A C 1
ATOM 904 O O . GLU A 1 122 ? 41.145 -15.743 8.691 1.00 51.41 122 GLU A O 1
ATOM 909 N N . THR A 1 123 ? 39.722 -16.657 7.243 1.00 40.62 123 THR A N 1
ATOM 910 C CA . THR A 1 123 ? 39.865 -18.044 7.694 1.00 40.62 123 THR A CA 1
ATOM 911 C C . THR A 1 123 ? 39.754 -18.943 6.474 1.00 40.62 123 THR A C 1
ATOM 913 O O . THR A 1 123 ? 38.781 -19.652 6.233 1.00 40.62 123 THR A O 1
ATOM 916 N N . GLN A 1 124 ? 40.815 -18.915 5.669 1.00 51.56 124 GLN A N 1
ATOM 917 C CA . GLN A 1 124 ? 41.227 -20.133 4.991 1.00 51.56 124 GLN A CA 1
ATOM 918 C C . GLN A 1 124 ? 41.482 -21.174 6.087 1.00 51.56 124 GLN A C 1
ATOM 920 O O . GLN A 1 124 ? 42.444 -21.018 6.826 1.00 51.56 124 GLN A O 1
ATOM 925 N N . GLN A 1 125 ? 40.606 -22.170 6.234 1.00 51.72 125 GLN A N 1
ATOM 926 C CA . GLN A 1 125 ? 40.917 -23.539 6.684 1.00 51.72 125 GLN A CA 1
ATOM 927 C C . GLN A 1 125 ? 39.615 -24.324 6.883 1.00 51.72 125 GLN A C 1
ATOM 929 O O . GLN A 1 125 ? 39.108 -24.540 7.977 1.00 51.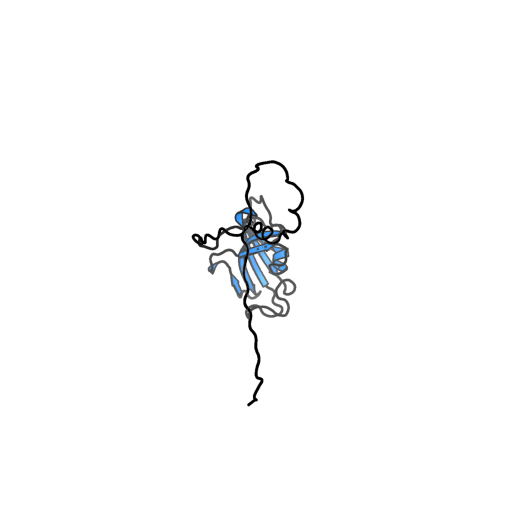72 125 GLN A O 1
ATOM 934 N N . SER A 1 126 ? 39.058 -24.788 5.773 1.00 45.06 126 SER A N 1
ATOM 935 C CA . SER A 1 126 ? 38.155 -25.936 5.763 1.00 45.06 126 SER A CA 1
ATOM 936 C C . SER A 1 126 ? 38.542 -26.791 4.564 1.00 45.06 126 SER A C 1
ATOM 938 O O . SER A 1 126 ? 37.904 -26.758 3.519 1.00 45.06 126 SER A O 1
ATOM 940 N N . GLN A 1 127 ? 39.653 -27.519 4.710 1.00 52.09 127 GLN A N 1
ATOM 941 C CA . GLN A 1 127 ? 39.964 -28.698 3.901 1.00 52.09 127 GLN A CA 1
ATOM 942 C C . GLN A 1 127 ? 39.487 -29.942 4.672 1.00 52.09 127 GLN A C 1
ATOM 944 O O . GLN A 1 127 ? 40.231 -30.466 5.501 1.00 52.09 127 GLN A O 1
ATOM 949 N N . PRO A 1 128 ? 38.271 -30.461 4.435 1.00 46.84 128 PRO A N 1
ATOM 950 C CA . PRO A 1 128 ? 37.781 -31.678 5.091 1.00 46.84 128 PRO A CA 1
ATOM 951 C C . PRO A 1 128 ? 38.416 -32.990 4.570 1.00 46.84 128 PRO A C 1
ATOM 953 O O . PRO A 1 128 ? 37.779 -34.037 4.618 1.00 46.84 128 PRO A O 1
ATOM 956 N N . GLN A 1 129 ? 39.662 -32.981 4.076 1.00 49.19 129 GLN A N 1
ATOM 957 C CA . GLN A 1 129 ? 40.274 -34.152 3.417 1.00 49.19 129 GLN A CA 1
ATOM 958 C C . GLN A 1 129 ? 41.506 -34.748 4.123 1.00 49.19 129 GLN A C 1
ATOM 960 O O . GLN A 1 129 ? 41.920 -35.846 3.761 1.00 49.19 129 GLN A O 1
ATOM 965 N N . GLN A 1 130 ? 42.072 -34.115 5.159 1.00 51.34 130 GLN A N 1
ATOM 966 C CA . GLN A 1 130 ? 43.263 -34.664 5.837 1.00 51.34 130 GLN A CA 1
ATOM 967 C C . GLN A 1 130 ? 42.968 -35.578 7.041 1.00 51.34 130 GLN A C 1
ATOM 969 O O . GLN A 1 130 ? 43.813 -36.399 7.389 1.00 51.34 130 GLN A O 1
ATOM 974 N N . LEU A 1 131 ? 41.772 -35.536 7.644 1.00 46.94 131 LEU A N 1
ATOM 975 C CA . LEU A 1 131 ? 41.490 -36.334 8.853 1.00 46.94 131 LEU A CA 1
ATOM 976 C C . LEU A 1 131 ? 41.167 -37.820 8.587 1.00 46.94 131 LEU A C 1
ATOM 978 O O . LEU A 1 131 ? 41.043 -38.599 9.526 1.00 46.94 131 LEU A O 1
ATOM 982 N N . GLN A 1 132 ? 41.064 -38.242 7.324 1.00 54.25 132 GLN A N 1
ATOM 983 C CA . GLN A 1 132 ? 40.835 -39.651 6.963 1.00 54.25 132 GLN A CA 1
ATOM 984 C C . GLN A 1 132 ? 42.138 -40.430 6.728 1.00 54.25 132 GLN A C 1
ATOM 986 O O . GLN A 1 132 ? 42.112 -41.652 6.612 1.00 54.25 132 GLN A O 1
ATOM 991 N N . GLN A 1 133 ? 43.292 -39.754 6.692 1.00 54.19 133 GLN A N 1
ATOM 992 C CA . GLN A 1 133 ? 44.583 -40.415 6.465 1.00 54.19 133 GLN A CA 1
ATOM 993 C C . GLN A 1 133 ? 45.291 -40.848 7.757 1.00 54.19 133 GLN A C 1
ATOM 995 O O . GLN A 1 133 ? 46.246 -41.614 7.692 1.00 54.19 133 GLN A O 1
ATOM 1000 N N . LEU A 1 134 ? 44.816 -40.419 8.932 1.00 53.81 134 LEU A N 1
ATOM 1001 C CA . LEU A 1 134 ? 45.472 -40.720 10.211 1.00 53.81 134 LEU A CA 1
ATOM 1002 C C . LEU A 1 134 ? 44.970 -42.009 10.896 1.00 53.81 134 LEU A C 1
ATOM 1004 O O . LEU A 1 134 ? 45.492 -42.384 11.938 1.00 53.81 134 LEU A O 1
ATOM 1008 N N . PHE A 1 135 ? 43.981 -42.699 10.319 1.00 57.88 135 PHE A N 1
ATOM 1009 C CA . PHE A 1 135 ? 43.363 -43.898 10.908 1.00 57.88 135 PHE A CA 1
ATOM 1010 C C . PHE A 1 135 ? 43.450 -45.144 10.008 1.00 57.88 135 PHE A C 1
ATOM 1012 O O . PHE A 1 135 ? 42.562 -45.994 10.034 1.00 57.88 135 PHE A O 1
ATOM 1019 N N . GLN A 1 136 ? 44.518 -45.295 9.217 1.00 55.94 136 GLN A N 1
ATOM 1020 C CA . GLN A 1 136 ? 44.777 -46.568 8.531 1.00 55.94 136 GLN A CA 1
ATOM 1021 C C . GLN A 1 136 ? 45.517 -47.552 9.466 1.00 55.94 136 GLN A C 1
ATOM 1023 O O . GLN A 1 136 ? 46.604 -47.225 9.947 1.00 55.94 136 GLN A O 1
ATOM 1028 N N . PRO A 1 137 ? 44.974 -48.756 9.739 1.00 48.06 137 PRO A N 1
ATOM 1029 C CA . PRO A 1 137 ? 45.646 -49.769 10.554 1.00 48.06 137 PRO A CA 1
ATOM 1030 C C . PRO A 1 137 ? 46.859 -50.378 9.819 1.00 48.06 137 PRO A C 1
ATOM 1032 O O . PRO A 1 137 ? 46.735 -50.892 8.710 1.00 48.06 137 PRO A O 1
ATOM 1035 N N . GLN A 1 138 ? 48.039 -50.360 10.453 1.00 59.75 138 GLN A N 1
ATOM 1036 C CA . GLN A 1 138 ? 49.338 -50.805 9.901 1.00 59.75 138 GLN A CA 1
ATOM 1037 C C . GLN A 1 138 ? 49.533 -52.338 9.807 1.00 59.75 138 GLN A C 1
ATOM 1039 O O . GLN A 1 138 ? 50.650 -52.838 9.911 1.00 59.75 138 GLN A O 1
ATOM 1044 N N . SER A 1 139 ? 48.482 -53.128 9.601 1.00 54.91 139 SER A N 1
ATOM 1045 C CA . SER A 1 139 ? 48.598 -54.597 9.592 1.00 54.91 139 SER A CA 1
ATOM 1046 C C . SER A 1 139 ? 48.833 -55.231 8.212 1.00 54.91 139 SER A C 1
ATOM 1048 O O . SER A 1 139 ? 48.850 -56.454 8.120 1.00 54.91 139 SER A O 1
ATOM 1050 N N . GLN A 1 140 ? 49.059 -54.458 7.139 1.00 55.47 140 GLN A N 1
ATOM 1051 C CA . GLN A 1 140 ? 49.156 -55.012 5.770 1.00 55.47 140 GLN A CA 1
ATOM 1052 C C . GLN A 1 140 ? 50.468 -54.761 5.001 1.00 55.47 140 GLN A C 1
ATOM 1054 O O . GLN A 1 140 ? 50.533 -55.068 3.816 1.00 55.47 140 GLN A O 1
ATOM 1059 N N . GLN A 1 141 ? 51.549 -54.282 5.629 1.00 52.72 141 GLN A N 1
ATOM 1060 C CA . GLN A 1 141 ? 52.839 -54.124 4.921 1.00 52.72 141 GLN A CA 1
ATOM 1061 C C . GLN A 1 141 ? 53.826 -55.292 5.088 1.00 52.72 141 GLN A C 1
ATOM 1063 O O . GLN A 1 141 ? 54.902 -55.286 4.491 1.00 52.72 141 GLN A O 1
ATOM 1068 N N . ILE A 1 142 ? 53.450 -56.352 5.808 1.00 51.34 142 ILE A N 1
ATOM 1069 C CA . ILE A 1 142 ? 54.216 -57.603 5.821 1.00 51.34 142 ILE A CA 1
ATOM 1070 C C . ILE A 1 142 ? 53.765 -58.456 4.630 1.00 51.34 142 ILE A C 1
ATOM 1072 O O . ILE A 1 142 ? 52.865 -59.266 4.805 1.00 51.34 142 ILE A O 1
ATOM 1076 N N . GLN A 1 143 ? 54.358 -58.284 3.438 1.00 50.25 143 GLN A N 1
ATOM 1077 C CA . GLN A 1 143 ? 54.600 -59.431 2.531 1.00 50.25 143 GLN A CA 1
ATOM 1078 C C . GLN A 1 143 ? 55.379 -59.184 1.236 1.00 50.25 143 GLN A C 1
ATOM 1080 O O . GLN A 1 143 ? 55.701 -60.164 0.573 1.00 50.25 143 GLN A O 1
ATOM 1085 N N . GLN A 1 144 ? 55.724 -57.962 0.831 1.00 54.81 144 GLN A N 1
ATOM 1086 C CA . GLN A 1 144 ? 56.275 -57.792 -0.523 1.00 54.81 144 GLN A CA 1
ATOM 1087 C C . GLN A 1 144 ? 57.504 -56.901 -0.586 1.00 54.81 144 GLN A C 1
ATOM 1089 O O . GLN A 1 144 ? 57.430 -55.843 -1.198 1.00 54.81 144 GLN A O 1
ATOM 1094 N N . GLN A 1 145 ? 58.623 -57.349 0.001 1.00 46.03 145 GLN A N 1
ATOM 1095 C CA . GLN A 1 145 ? 59.969 -57.147 -0.570 1.00 46.03 145 GLN A CA 1
ATOM 1096 C C . GLN A 1 145 ? 61.083 -57.807 0.273 1.00 46.03 145 GLN A C 1
ATOM 1098 O O . GLN A 1 145 ? 61.607 -57.246 1.229 1.00 46.03 145 GLN A O 1
ATOM 1103 N N . GLN A 1 146 ? 61.486 -59.003 -0.146 1.00 48.56 146 GLN A N 1
ATOM 1104 C CA . GLN A 1 146 ? 62.886 -59.450 -0.244 1.00 48.56 146 GLN A CA 1
ATOM 11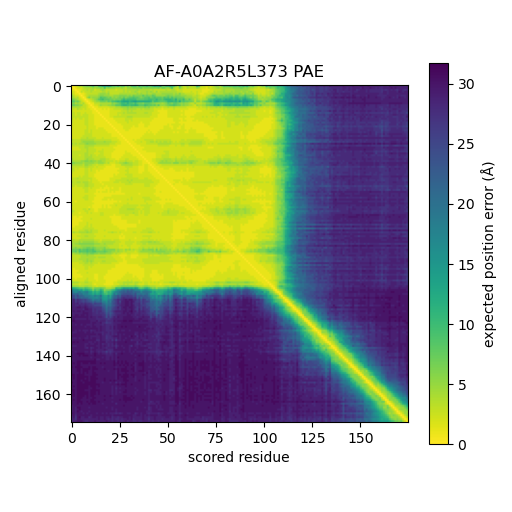05 C C . GLN A 1 146 ? 63.020 -60.122 -1.628 1.00 48.56 146 GLN A C 1
ATOM 1107 O O . GLN A 1 146 ? 61.982 -60.556 -2.136 1.00 48.56 146 GLN A O 1
ATOM 1112 N N . PRO A 1 147 ? 64.212 -60.282 -2.252 1.00 47.56 147 PRO A N 1
ATOM 1113 C CA . PRO A 1 147 ? 65.589 -60.131 -1.739 1.00 47.56 147 PRO A CA 1
ATOM 1114 C C . PRO A 1 147 ? 66.465 -59.208 -2.648 1.00 47.56 147 PRO A C 1
ATOM 1116 O O . PRO A 1 147 ? 66.053 -58.847 -3.740 1.00 47.56 147 PRO A O 1
ATOM 1119 N N . GLN A 1 148 ? 67.659 -58.718 -2.287 1.00 42.28 148 GLN A N 1
ATOM 1120 C CA . GLN A 1 148 ? 68.923 -59.465 -2.295 1.00 42.28 148 GLN A CA 1
ATOM 1121 C C . GLN A 1 148 ? 70.108 -58.611 -1.779 1.00 42.28 148 GLN A C 1
ATOM 1123 O O . GLN A 1 148 ? 70.307 -57.486 -2.216 1.00 42.28 148 GLN A O 1
ATOM 1128 N N . GLN A 1 149 ? 70.935 -59.269 -0.954 1.00 39.06 149 GLN A N 1
ATOM 1129 C CA . GLN A 1 149 ? 72.402 -59.190 -0.840 1.00 39.06 149 GLN A CA 1
ATOM 1130 C C . GLN A 1 149 ? 73.080 -57.896 -0.342 1.00 39.06 149 GLN A C 1
ATOM 1132 O O . GLN A 1 149 ? 73.353 -56.989 -1.114 1.00 39.06 149 GLN A O 1
ATOM 1137 N N . GLN A 1 150 ? 73.626 -57.953 0.881 1.00 43.81 150 GLN A N 1
ATOM 1138 C CA . GLN A 1 150 ? 75.079 -58.123 1.020 1.00 43.81 150 GLN A CA 1
ATOM 1139 C C . GLN A 1 150 ? 75.487 -58.696 2.385 1.00 43.81 150 GLN A C 1
ATOM 1141 O O . GLN A 1 150 ? 74.906 -58.430 3.431 1.00 43.81 150 GLN A O 1
ATOM 1146 N N . PHE A 1 151 ? 76.480 -59.568 2.295 1.00 41.78 151 PHE A N 1
ATOM 1147 C CA . PHE A 1 151 ? 77.012 -60.500 3.275 1.00 41.78 151 PHE A CA 1
ATOM 1148 C C . PHE A 1 151 ? 78.242 -59.877 3.954 1.00 41.78 151 PHE A C 1
ATOM 1150 O O . PHE A 1 151 ? 79.124 -59.435 3.225 1.00 41.78 151 PHE A O 1
ATOM 1157 N N . GLN A 1 152 ? 78.324 -59.881 5.294 1.00 46.28 152 GLN A N 1
ATOM 1158 C CA . GLN A 1 152 ? 79.553 -59.845 6.130 1.00 46.28 152 GLN A CA 1
ATOM 1159 C C . GLN A 1 152 ? 79.125 -59.842 7.626 1.00 46.28 152 GLN A C 1
ATOM 1161 O O . GLN A 1 152 ? 78.520 -58.885 8.085 1.00 46.28 152 GLN A O 1
ATOM 1166 N N . ARG A 1 153 ? 79.138 -60.985 8.344 1.00 42.25 153 ARG A N 1
ATOM 1167 C CA . ARG A 1 153 ? 80.233 -61.502 9.221 1.00 42.25 153 ARG A CA 1
ATOM 1168 C C . ARG A 1 153 ? 80.534 -60.501 10.368 1.00 42.25 153 ARG A C 1
ATOM 1170 O O . ARG A 1 153 ? 81.089 -59.459 10.078 1.00 42.25 153 ARG A O 1
ATOM 1177 N N . GLN A 1 154 ? 80.193 -60.704 11.651 1.00 46.62 154 GLN A N 1
ATOM 1178 C CA . GLN A 1 154 ? 80.641 -61.751 12.598 1.00 46.62 154 GLN A CA 1
ATOM 1179 C C . GLN A 1 154 ? 79.892 -61.686 13.971 1.00 46.62 154 GLN A C 1
ATOM 1181 O O . GLN A 1 154 ? 79.127 -60.748 14.183 1.00 46.62 154 GLN A O 1
ATOM 1186 N N . PRO A 1 155 ? 80.091 -62.669 14.888 1.00 49.69 155 PRO A N 1
ATOM 1187 C CA . PRO A 1 155 ? 79.176 -62.999 15.990 1.00 49.69 155 PRO A CA 1
ATOM 1188 C C . PRO A 1 155 ? 79.713 -62.763 17.429 1.00 49.69 155 PRO A C 1
ATOM 1190 O O . PRO A 1 155 ? 80.914 -62.664 17.640 1.00 49.69 155 PRO A O 1
ATOM 1193 N N . GLN A 1 156 ? 78.779 -62.838 18.394 1.00 43.66 156 GLN A N 1
ATOM 1194 C CA . GLN A 1 156 ? 78.916 -63.221 19.821 1.00 43.66 156 GLN A CA 1
ATOM 1195 C C . GLN A 1 156 ? 79.696 -62.323 20.804 1.00 43.66 156 GLN A C 1
ATOM 1197 O O . GLN A 1 156 ? 80.888 -62.104 20.644 1.00 43.66 156 GLN A O 1
ATOM 1202 N N . GLN A 1 157 ? 79.028 -61.964 21.914 1.00 48.06 157 GLN A N 1
ATOM 1203 C CA . GLN A 1 157 ? 79.456 -62.176 23.318 1.00 48.06 157 GLN A CA 1
ATOM 1204 C C . GLN A 1 157 ? 78.286 -61.750 24.248 1.00 48.06 157 GLN A C 1
ATOM 1206 O O . GLN A 1 157 ? 77.805 -60.633 24.119 1.00 48.06 157 GLN A O 1
ATOM 1211 N N . GLN A 1 158 ? 77.551 -62.620 24.957 1.00 45.56 158 GLN A N 1
ATOM 1212 C CA . GLN A 1 158 ? 77.856 -63.524 26.086 1.00 45.56 158 GLN A CA 1
ATOM 1213 C C . GLN A 1 158 ? 77.934 -62.814 27.457 1.00 45.56 158 GLN A C 1
ATOM 1215 O O . GLN A 1 158 ? 78.680 -61.857 27.603 1.00 45.56 158 GLN A O 1
ATOM 1220 N N . PHE A 1 159 ? 77.225 -63.404 28.440 1.00 46.78 159 PHE A N 1
ATOM 1221 C CA . PHE A 1 159 ? 77.396 -63.282 29.906 1.00 46.78 159 PHE A CA 1
ATOM 1222 C C . PHE A 1 159 ? 76.955 -61.960 30.576 1.00 46.78 159 PHE A C 1
ATOM 1224 O O . PHE A 1 159 ? 77.043 -60.906 29.975 1.00 46.78 159 PHE A O 1
ATOM 1231 N N . GLN A 1 160 ? 76.454 -61.876 31.817 1.00 46.88 160 GLN A N 1
ATOM 1232 C CA . GLN A 1 160 ? 76.172 -62.776 32.956 1.00 46.88 160 GLN A CA 1
ATOM 1233 C C . GLN A 1 160 ? 75.223 -61.953 33.882 1.00 46.88 160 GLN A C 1
ATOM 1235 O O . GLN A 1 160 ? 75.396 -60.746 33.981 1.00 46.88 160 GLN A O 1
ATOM 1240 N N . GLN A 1 161 ? 74.086 -62.467 34.367 1.00 49.34 161 GLN A N 1
ATOM 1241 C CA . GLN A 1 161 ? 73.885 -63.116 35.681 1.00 49.34 161 GLN A CA 1
ATOM 1242 C C . GLN A 1 161 ? 73.975 -62.204 36.929 1.00 49.34 161 GLN A C 1
ATOM 1244 O O . GLN A 1 161 ? 74.927 -61.449 37.063 1.00 49.34 161 GLN A O 1
ATOM 1249 N N . LEU A 1 162 ? 73.021 -62.435 37.857 1.00 46.72 162 LEU A N 1
ATOM 1250 C CA . LEU A 1 162 ? 72.960 -62.192 39.325 1.00 46.72 162 LEU A CA 1
ATOM 1251 C C . LEU A 1 162 ? 71.740 -61.332 39.716 1.00 46.72 162 LEU A C 1
ATOM 1253 O O . LEU A 1 162 ? 71.740 -60.123 39.551 1.00 46.72 162 LEU A O 1
ATOM 1257 N N . GLN A 1 163 ? 70.574 -61.946 39.968 1.00 54.56 163 GLN A N 1
ATOM 1258 C CA . GLN A 1 163 ? 70.110 -62.518 41.254 1.00 54.56 163 GLN A CA 1
ATOM 1259 C C . GLN A 1 163 ? 69.998 -61.488 42.396 1.00 54.56 163 GLN A C 1
ATOM 1261 O O . GLN A 1 163 ? 71.008 -60.945 42.821 1.00 54.56 163 GLN A O 1
ATOM 1266 N N . LEU A 1 164 ? 68.791 -61.327 42.963 1.00 43.94 164 LEU A N 1
ATOM 1267 C CA . LEU A 1 164 ? 68.405 -61.757 44.328 1.00 43.94 164 LEU A CA 1
ATOM 1268 C C . LEU A 1 164 ? 67.084 -61.071 44.776 1.00 43.94 164 LEU A C 1
ATOM 1270 O O . LEU A 1 164 ? 66.964 -59.853 44.783 1.00 43.94 164 LEU A O 1
ATOM 1274 N N . HIS A 1 165 ? 66.099 -61.894 45.159 1.00 48.41 165 HIS A N 1
ATOM 1275 C CA . HIS A 1 165 ? 64.941 -61.575 46.030 1.00 48.41 165 HIS A CA 1
ATOM 1276 C C . HIS A 1 165 ? 65.447 -61.227 47.470 1.00 48.41 165 HIS A C 1
ATOM 1278 O O . HIS A 1 165 ? 66.639 -61.465 47.677 1.00 48.41 165 HIS A O 1
ATOM 1284 N N . PRO A 1 166 ? 64.655 -60.803 48.504 1.00 54.66 166 PRO A N 1
ATOM 1285 C CA . PRO A 1 166 ? 63.208 -61.029 48.710 1.00 54.66 166 PRO A CA 1
ATOM 1286 C C . PRO A 1 166 ? 62.370 -59.990 49.532 1.00 54.66 166 PRO A C 1
ATOM 1288 O O . PRO A 1 166 ? 62.888 -59.109 50.198 1.00 54.66 166 PRO A O 1
ATOM 1291 N N . GLN A 1 167 ? 61.042 -60.201 49.482 1.00 44.38 167 GLN A N 1
ATOM 1292 C CA . GLN A 1 167 ? 59.985 -60.149 50.526 1.00 44.38 167 GLN A CA 1
ATOM 1293 C C . GLN A 1 167 ? 59.781 -58.997 51.564 1.00 44.38 167 GLN A C 1
ATOM 1295 O O . GLN A 1 167 ? 60.709 -58.519 52.198 1.00 44.38 167 GLN A O 1
ATOM 1300 N N . GLN A 1 168 ? 58.476 -58.844 51.902 1.00 47.66 168 GLN A N 1
ATOM 1301 C CA . GLN A 1 168 ? 57.822 -58.347 53.149 1.00 47.66 168 GLN A CA 1
ATOM 1302 C C . GLN A 1 168 ? 57.509 -56.834 53.175 1.00 47.66 168 GLN A C 1
ATOM 1304 O O . GLN A 1 168 ? 58.355 -56.041 52.805 1.00 47.66 168 GLN A O 1
ATOM 1309 N N . GLN A 1 169 ? 56.326 -56.318 53.546 1.00 49.97 169 GLN A N 1
ATOM 1310 C CA . GLN A 1 169 ? 55.188 -56.774 54.366 1.00 49.97 169 GLN A CA 1
ATOM 1311 C C . GLN A 1 169 ? 53.938 -55.911 54.016 1.00 49.97 169 GLN A C 1
ATOM 1313 O O . GLN A 1 169 ? 54.076 -54.773 53.572 1.00 49.97 169 GLN A O 1
ATOM 1318 N N . GLN A 1 170 ? 52.726 -56.449 54.210 1.00 50.16 170 GLN A N 1
ATOM 1319 C CA . GLN A 1 170 ? 51.436 -55.723 54.200 1.00 50.16 170 GLN A CA 1
ATOM 1320 C C . GLN A 1 170 ? 51.212 -54.945 55.540 1.00 50.16 170 GLN A C 1
ATOM 1322 O O . GLN A 1 170 ? 52.138 -54.864 56.340 1.00 50.16 170 GLN A O 1
ATOM 1327 N N . PRO A 1 171 ? 49.976 -54.541 55.914 1.00 65.75 171 PRO A N 1
ATOM 1328 C CA . PRO A 1 171 ? 49.252 -53.308 55.570 1.00 65.75 171 PRO A CA 1
ATOM 1329 C C . PRO A 1 171 ? 48.902 -52.498 56.849 1.00 65.75 171 PRO A C 1
ATOM 1331 O O . PRO A 1 171 ? 49.119 -52.995 57.948 1.00 65.75 171 PRO A O 1
ATOM 1334 N N . GLN A 1 172 ? 48.262 -51.321 56.758 1.00 46.44 172 GLN A N 1
ATOM 1335 C CA . GLN A 1 172 ? 47.281 -50.892 57.779 1.00 46.44 172 GLN A CA 1
ATOM 1336 C C . GLN A 1 172 ? 46.433 -49.675 57.353 1.00 46.44 172 GLN A C 1
ATOM 1338 O O . GLN A 1 172 ? 46.967 -48.633 56.997 1.00 46.44 172 GLN A O 1
ATOM 1343 N N . GLN A 1 173 ? 45.111 -49.910 57.381 1.00 49.06 173 GLN A N 1
ATOM 1344 C CA . GLN A 1 173 ? 43.997 -49.108 57.933 1.00 49.06 173 GLN A CA 1
ATOM 1345 C C . GLN A 1 173 ? 43.953 -47.598 57.628 1.00 49.06 173 GLN A C 1
ATOM 1347 O O . GLN A 1 173 ? 44.857 -46.849 57.963 1.00 49.06 173 GLN A O 1
ATOM 1352 N N . GLN A 1 174 ? 42.947 -47.131 56.878 1.00 50.72 174 GLN A N 1
ATOM 1353 C CA . GLN A 1 174 ? 41.602 -46.755 57.359 1.00 50.72 174 GLN A CA 1
ATOM 1354 C C . GLN A 1 174 ? 41.671 -45.655 58.425 1.00 50.72 174 GLN A C 1
ATOM 1356 O O . GLN A 1 174 ? 42.032 -45.954 59.553 1.00 50.72 174 GLN A O 1
ATOM 1361 N N . PHE A 1 175 ? 41.315 -44.424 58.048 1.00 57.72 175 PHE A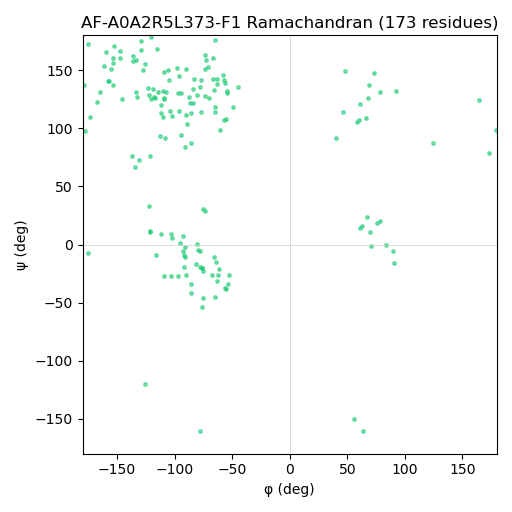 N 1
ATOM 1362 C CA . PHE A 1 175 ? 40.171 -43.655 58.559 1.00 57.72 175 PHE A CA 1
ATOM 1363 C C . PHE A 1 175 ? 39.823 -42.559 57.549 1.00 57.72 175 PHE A C 1
ATOM 1365 O O . PHE A 1 175 ? 40.766 -41.984 56.962 1.00 57.72 175 PHE A O 1
#

Solvent-accessible surface area (backbone atoms only — not comparable to full-atom values): 11459 Å² total; per-residue (Å²): 117,45,79,77,37,78,41,93,80,66,86,58,59,41,47,76,70,38,41,41,33,27,40,40,38,36,23,40,83,89,64,54,68,75,49,58,31,66,91,73,75,47,68,52,72,50,47,32,59,74,74,78,57,47,57,39,54,39,63,66,54,54,66,40,24,52,60,17,26,36,38,40,76,29,50,15,92,32,54,53,27,75,72,23,47,94,92,73,42,56,53,58,42,45,37,36,34,46,37,33,33,62,40,67,63,52,87,81,61,73,76,72,83,86,88,73,84,78,75,79,78,86,73,91,80,84,74,94,71,66,81,74,72,80,73,71,79,88,82,76,78,87,81,85,85,85,88,85,88,87,88,81,91,89,84,90,84,85,90,81,92,85,89,82,86,84,88,87,81,87,88,83,82,90,133

pLDDT: mean 77.84, std 22.91, range [39.06, 98.69]

Radius of gyration: 40.98 Å; Cα contacts (8 Å, |Δi|>4): 256; chains: 1; bounding box: 95×75×80 Å